Protein AF-A0ABD2XVM2-F1 (afdb_monomer)

Structure (mmCIF, N/CA/C/O backbone):
data_AF-A0ABD2XVM2-F1
#
_entry.id   AF-A0ABD2XVM2-F1
#
loop_
_atom_site.group_PDB
_atom_site.id
_atom_site.type_symbol
_atom_site.label_atom_id
_atom_site.label_alt_id
_atom_site.label_comp_id
_atom_site.label_asym_id
_atom_site.label_entity_id
_atom_site.label_seq_id
_atom_site.pdbx_PDB_ins_code
_atom_site.Cartn_x
_atom_site.Cartn_y
_atom_site.Cartn_z
_atom_site.occupancy
_atom_site.B_iso_or_equiv
_atom_site.auth_seq_id
_atom_site.auth_comp_id
_atom_site.auth_asym_id
_atom_site.auth_atom_id
_atom_site.pdbx_PDB_model_num
ATOM 1 N N . MET A 1 1 ? -98.001 -28.105 3.733 1.00 36.78 1 MET A N 1
ATOM 2 C CA . MET A 1 1 ? -97.917 -29.356 4.516 1.00 36.78 1 MET A CA 1
ATOM 3 C C . MET A 1 1 ? -96.467 -29.531 4.938 1.00 36.78 1 MET A C 1
ATOM 5 O O . MET A 1 1 ? -95.661 -29.568 4.028 1.00 36.78 1 MET A O 1
ATOM 9 N N . ALA A 1 2 ? -96.209 -29.569 6.261 1.00 34.53 2 ALA A N 1
ATOM 10 C CA . ALA A 1 2 ? -95.020 -30.066 6.993 1.00 34.53 2 ALA A CA 1
ATOM 11 C C . ALA A 1 2 ? -93.605 -29.612 6.531 1.00 34.53 2 ALA A C 1
ATOM 13 O O . ALA A 1 2 ? -93.314 -29.589 5.353 1.00 34.53 2 ALA A O 1
ATOM 14 N N . SER A 1 3 ? -92.608 -29.329 7.368 1.00 32.09 3 SER A N 1
ATOM 15 C CA . SER A 1 3 ? -92.423 -29.355 8.823 1.00 32.09 3 SER A CA 1
ATOM 16 C C . SER A 1 3 ? -90.963 -28.927 9.083 1.00 32.09 3 SER A C 1
ATOM 18 O O . SER A 1 3 ? -90.120 -29.311 8.285 1.00 32.09 3 SER A O 1
ATOM 20 N N . GLY A 1 4 ? -90.726 -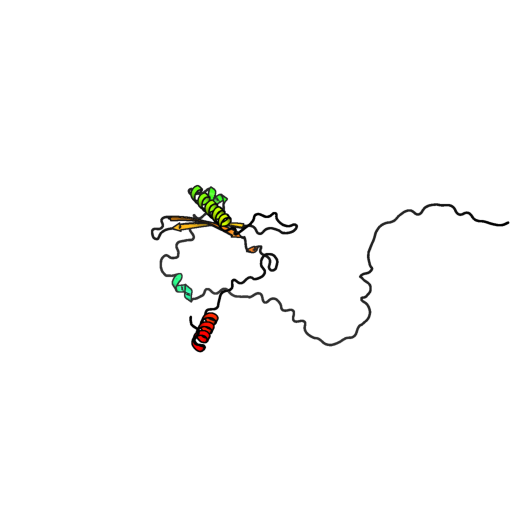28.169 10.169 1.00 29.95 4 GLY A N 1
ATOM 21 C CA . GLY A 1 4 ? -89.503 -27.985 10.996 1.00 29.95 4 GLY A CA 1
ATOM 22 C C . GLY A 1 4 ? -88.088 -28.109 10.389 1.00 29.95 4 GLY A C 1
ATOM 23 O O . GLY A 1 4 ? -87.808 -28.983 9.594 1.00 29.95 4 GLY A O 1
ATOM 24 N N . SER A 1 5 ? -87.072 -27.362 10.815 1.00 31.89 5 SER A N 1
ATOM 25 C CA . SER A 1 5 ? -86.804 -26.908 12.177 1.00 31.89 5 SER A CA 1
ATOM 26 C C . SER A 1 5 ? -85.716 -25.827 12.179 1.00 31.89 5 SER A C 1
ATOM 28 O O . SER A 1 5 ? -84.774 -25.865 11.395 1.00 31.89 5 SER A O 1
ATOM 30 N N . LYS A 1 6 ? -85.880 -24.907 13.127 1.00 35.75 6 LYS A N 1
ATOM 31 C CA . LYS A 1 6 ? -84.937 -23.935 13.695 1.00 35.75 6 LYS A CA 1
ATOM 32 C C . LYS A 1 6 ? -83.652 -24.622 14.188 1.00 35.75 6 LYS A C 1
ATOM 34 O O . LYS A 1 6 ? -83.798 -25.730 14.692 1.00 35.75 6 LYS A O 1
ATOM 39 N N . ILE A 1 7 ? -82.493 -23.953 14.141 1.00 36.53 7 ILE A N 1
ATOM 40 C CA . ILE A 1 7 ? -81.523 -23.846 15.256 1.00 36.53 7 ILE A CA 1
ATOM 41 C C . ILE A 1 7 ? -80.718 -22.544 15.069 1.00 36.53 7 ILE A C 1
ATOM 43 O O . ILE A 1 7 ? -80.306 -22.204 13.960 1.00 36.53 7 ILE A O 1
ATOM 47 N N . ASP A 1 8 ? -80.586 -21.828 16.181 1.00 30.61 8 ASP A N 1
ATOM 48 C CA . ASP A 1 8 ? -80.016 -20.501 16.382 1.00 30.61 8 ASP A CA 1
ATOM 49 C C . ASP A 1 8 ? -78.468 -20.501 16.454 1.00 30.61 8 ASP A C 1
ATOM 51 O O . ASP A 1 8 ? -77.832 -21.526 16.699 1.00 30.61 8 ASP A O 1
ATOM 55 N N . LEU A 1 9 ? -77.879 -19.322 16.231 1.00 33.19 9 LEU A N 1
ATOM 56 C CA . LEU A 1 9 ? -76.471 -18.988 16.481 1.00 33.19 9 LEU A CA 1
ATOM 57 C C . LEU A 1 9 ? -76.192 -18.964 17.995 1.00 33.19 9 LEU A C 1
ATOM 59 O O . LEU A 1 9 ? -77.006 -18.401 18.718 1.00 33.19 9 LEU A O 1
ATOM 63 N N . GLU A 1 10 ? -75.038 -19.473 18.446 1.00 28.91 10 GLU A N 1
ATOM 64 C CA . GLU A 1 10 ? -74.009 -18.679 19.152 1.00 28.91 10 GLU A CA 1
ATOM 65 C C . GLU A 1 10 ? -72.797 -19.508 19.640 1.00 28.91 10 GLU A C 1
ATOM 67 O O . GLU A 1 10 ? -72.921 -20.646 20.078 1.00 28.91 10 GLU A O 1
ATOM 72 N N . GLU A 1 11 ? -71.642 -18.837 19.545 1.00 30.86 11 GLU A N 1
ATOM 73 C CA . GLU A 1 11 ? -70.459 -18.848 20.423 1.00 30.86 11 GLU A CA 1
ATOM 74 C C . GLU A 1 11 ? -69.585 -20.113 20.590 1.00 30.86 11 GLU A C 1
ATOM 76 O O . GLU A 1 11 ? -69.951 -21.099 21.221 1.00 30.86 11 GLU A O 1
ATOM 81 N N . VAL A 1 12 ? -68.325 -19.999 20.141 1.00 33.34 12 VAL A N 1
ATOM 82 C CA . VAL A 1 12 ? -67.175 -20.703 20.734 1.00 33.34 12 VAL A CA 1
ATOM 83 C C . VAL A 1 12 ? -66.016 -19.705 20.848 1.00 33.34 12 VAL A C 1
ATOM 85 O O . VAL A 1 12 ? -65.548 -19.180 19.837 1.00 33.34 12 VAL A O 1
ATOM 88 N N . GLN A 1 13 ? -65.574 -19.432 22.079 1.00 27.03 13 GLN A N 1
ATOM 89 C CA . GLN A 1 13 ? -64.371 -18.656 22.394 1.00 27.03 13 GLN A CA 1
ATOM 90 C C . GLN A 1 13 ? -63.122 -19.551 22.537 1.00 27.03 13 GLN A C 1
ATOM 92 O O . GLN A 1 13 ? -63.207 -20.660 23.052 1.00 27.03 13 GLN A O 1
ATOM 97 N N . GLU A 1 14 ? -61.993 -18.982 22.086 1.00 29.77 14 GLU A N 1
ATOM 98 C CA . GLU A 1 14 ? -60.562 -19.163 22.428 1.00 29.77 14 GLU A CA 1
ATOM 99 C C . GLU A 1 14 ? -59.927 -20.563 22.616 1.00 29.77 14 GLU A C 1
ATOM 101 O O . GLU A 1 14 ? -60.275 -21.333 23.504 1.00 29.77 14 GLU A O 1
ATOM 106 N N . THR A 1 15 ? -58.814 -20.827 21.907 1.00 28.45 15 THR A N 1
ATOM 107 C CA . THR A 1 15 ? -57.435 -20.685 22.452 1.00 28.45 15 THR A CA 1
ATOM 108 C C . THR A 1 15 ? -56.326 -21.043 21.432 1.00 28.45 15 THR A C 1
ATOM 110 O O . THR A 1 15 ? -56.377 -22.056 20.750 1.00 28.45 15 THR A O 1
ATOM 113 N N . GLN A 1 16 ? -55.330 -20.149 21.359 1.00 28.70 16 GLN A N 1
ATOM 114 C CA . GLN A 1 16 ? -53.866 -20.323 21.266 1.00 28.70 16 GLN A CA 1
ATOM 115 C C . GLN A 1 16 ? -53.193 -21.375 20.332 1.00 28.70 16 GLN A C 1
ATOM 117 O O . GLN A 1 16 ? -53.286 -22.572 20.549 1.00 28.70 16 GLN A O 1
ATOM 122 N N . TYR A 1 17 ? -52.366 -20.852 19.406 1.00 25.08 17 TYR A N 1
ATOM 123 C CA . TYR A 1 17 ? -51.088 -21.346 18.836 1.00 25.08 17 TYR A CA 1
ATOM 124 C C . TYR A 1 17 ? -50.834 -22.860 18.685 1.00 25.08 17 TYR A C 1
ATOM 126 O O . TYR A 1 17 ? -50.676 -23.575 19.667 1.00 25.08 17 TYR A O 1
ATOM 134 N N . GLY A 1 18 ? -50.414 -23.235 17.470 1.00 26.09 18 GLY A N 1
ATOM 135 C CA . GLY A 1 18 ? -49.114 -23.889 17.337 1.00 26.09 18 GLY A CA 1
ATOM 136 C C . GLY A 1 18 ? -49.047 -25.164 16.501 1.00 26.09 18 GLY A C 1
ATOM 137 O O . GLY A 1 18 ? -49.633 -26.181 16.842 1.00 26.09 18 GLY A O 1
ATOM 138 N N . ILE A 1 19 ? -48.120 -25.087 15.545 1.00 31.14 19 ILE A N 1
ATOM 139 C CA . ILE A 1 19 ? -47.118 -26.111 15.243 1.00 31.14 19 ILE A CA 1
ATOM 140 C C . ILE A 1 19 ? -47.473 -27.050 14.086 1.00 31.14 19 ILE A C 1
ATOM 142 O O . ILE A 1 19 ? -48.061 -28.119 14.226 1.00 31.14 19 ILE A O 1
ATOM 146 N N . ASP A 1 20 ? -46.955 -26.628 12.932 1.00 37.62 20 ASP A N 1
ATOM 147 C CA . ASP A 1 20 ? -46.257 -27.460 11.958 1.00 37.62 20 ASP A CA 1
ATOM 148 C C . ASP A 1 20 ? -45.421 -28.551 12.654 1.00 37.62 20 ASP A C 1
ATOM 150 O O . ASP A 1 20 ? -44.296 -28.328 13.101 1.00 37.62 20 ASP A O 1
ATOM 154 N N . GLN A 1 21 ? -46.004 -29.743 12.758 1.00 32.88 21 GLN A N 1
ATOM 155 C CA . GLN A 1 21 ? -45.384 -30.967 13.283 1.00 32.88 21 GLN A CA 1
ATOM 156 C C . GLN A 1 21 ? -45.511 -32.126 12.276 1.00 32.88 21 GLN A C 1
ATOM 158 O O . GLN A 1 21 ? -45.535 -33.296 12.637 1.00 32.88 21 GLN A O 1
ATOM 163 N N . GLN A 1 22 ? -45.577 -31.807 10.978 1.00 30.33 22 GLN A N 1
ATOM 164 C CA . GLN A 1 22 ? -45.607 -32.791 9.885 1.00 30.33 22 GLN A CA 1
ATOM 165 C C . GLN A 1 22 ? -44.216 -33.269 9.431 1.00 30.33 22 GLN A C 1
ATOM 167 O O . GLN A 1 22 ? -44.108 -33.941 8.412 1.00 30.33 22 GLN A O 1
ATOM 172 N N . MET A 1 23 ? -43.147 -32.971 10.178 1.00 29.64 23 MET A N 1
ATOM 173 C CA . MET A 1 23 ? -41.783 -33.360 9.791 1.00 29.64 23 MET A CA 1
ATOM 174 C C . MET A 1 23 ? -41.109 -34.362 10.743 1.00 29.64 23 MET A C 1
ATOM 176 O O . MET A 1 23 ? -39.939 -34.673 10.551 1.00 29.64 23 MET A O 1
ATOM 180 N N . GLU A 1 24 ? -41.827 -34.898 11.739 1.00 34.12 24 GLU A N 1
ATOM 181 C CA . GLU A 1 24 ? -41.217 -35.698 12.819 1.00 34.12 24 GLU A CA 1
ATOM 182 C C . GLU A 1 24 ? -41.703 -37.158 12.951 1.00 34.12 24 GLU A C 1
ATOM 184 O O . GLU A 1 24 ? -41.365 -37.808 13.934 1.00 34.12 24 GLU A O 1
ATOM 189 N N . GLN A 1 25 ? -42.443 -37.729 11.986 1.00 29.91 25 GLN A N 1
ATOM 190 C CA . GLN A 1 25 ? -43.035 -39.074 12.165 1.00 29.91 25 GLN A CA 1
ATOM 191 C C . GLN A 1 25 ? -42.714 -40.170 11.139 1.00 29.91 25 GLN A C 1
ATOM 193 O O . GLN A 1 25 ? -43.213 -41.279 11.296 1.00 29.91 25 GLN A O 1
ATOM 198 N N . GLU A 1 26 ? -41.810 -39.965 10.180 1.00 31.09 26 GLU A N 1
ATOM 199 C CA . GLU A 1 26 ? -41.339 -41.067 9.313 1.00 31.09 26 GLU A CA 1
ATOM 200 C C . GLU A 1 26 ? -39.907 -41.518 9.636 1.00 31.09 26 GLU A C 1
ATOM 202 O O . GLU A 1 26 ? -39.083 -41.755 8.758 1.00 31.09 26 GLU A O 1
ATOM 207 N N . LEU A 1 27 ? -39.615 -41.683 10.930 1.00 27.95 27 LEU A N 1
ATOM 208 C CA . LEU A 1 27 ? -38.431 -42.401 11.403 1.00 27.95 27 LEU A CA 1
ATOM 209 C C . LEU A 1 27 ? -38.837 -43.517 12.375 1.00 27.95 27 LEU A C 1
ATOM 211 O O . LEU A 1 27 ? -38.585 -43.421 13.570 1.00 27.95 27 LEU A O 1
ATOM 215 N N . GLN A 1 28 ? -39.500 -44.568 11.876 1.00 30.09 28 GLN A N 1
ATOM 216 C CA . GLN A 1 28 ? -39.676 -45.835 12.607 1.00 30.09 28 GLN A CA 1
ATOM 217 C C . GLN A 1 28 ? -40.175 -46.963 11.681 1.00 30.09 28 GLN A C 1
ATOM 219 O O . GLN A 1 28 ? -41.369 -47.232 11.604 1.00 30.09 28 GLN A O 1
ATOM 224 N N . SER A 1 29 ? -39.265 -47.612 10.940 1.00 26.28 29 SER A N 1
ATOM 225 C CA . SER A 1 29 ? -39.295 -49.065 10.642 1.00 26.28 29 SER A CA 1
ATOM 226 C C . SER A 1 29 ? -38.279 -49.461 9.559 1.00 26.28 29 SER A C 1
ATOM 228 O O . SER A 1 29 ? -38.618 -49.546 8.385 1.00 26.28 29 SER A O 1
ATOM 230 N N . HIS A 1 30 ? -37.039 -49.750 9.955 1.00 30.62 30 HIS A N 1
ATOM 231 C CA . HIS A 1 30 ? -36.275 -50.905 9.454 1.00 30.62 30 HIS A CA 1
ATOM 232 C C . HIS A 1 30 ? -34.973 -51.006 10.254 1.00 30.62 30 HIS A C 1
ATOM 234 O O . HIS A 1 30 ? -33.988 -50.335 9.959 1.00 30.62 30 HIS A O 1
ATOM 240 N N . ASP A 1 31 ? -35.018 -51.825 11.303 1.00 28.03 31 ASP A N 1
ATOM 241 C CA . ASP A 1 31 ? -33.834 -52.427 11.900 1.00 28.03 31 ASP A CA 1
ATOM 242 C C . ASP A 1 31 ? -33.422 -53.610 11.015 1.00 28.03 31 ASP A C 1
ATOM 244 O O . ASP A 1 31 ? -34.214 -54.531 10.844 1.00 28.03 31 ASP A O 1
ATOM 248 N N . ASP A 1 32 ? -32.199 -53.593 10.488 1.00 28.23 32 ASP A N 1
ATOM 249 C CA . ASP A 1 32 ? -31.403 -54.802 10.269 1.00 28.23 32 ASP A CA 1
ATOM 250 C C . ASP A 1 32 ? -29.907 -54.439 10.370 1.00 28.23 32 ASP A C 1
ATOM 252 O O . ASP A 1 32 ? -29.404 -53.514 9.733 1.00 28.23 32 ASP A O 1
ATOM 256 N N . VAL A 1 33 ? -29.227 -55.162 11.257 1.00 30.91 33 VAL A N 1
ATOM 257 C CA . VAL A 1 33 ? -27.801 -55.104 11.639 1.00 30.91 33 VAL A CA 1
ATOM 258 C C . VAL A 1 33 ? -27.031 -55.995 10.623 1.00 30.91 33 VAL A C 1
ATOM 260 O O . VAL A 1 33 ? -27.599 -56.995 10.200 1.00 30.91 33 VAL A O 1
ATOM 263 N N . ILE A 1 34 ? -25.802 -55.791 10.113 1.00 30.27 34 ILE A N 1
ATOM 264 C CA . ILE A 1 34 ? -24.439 -55.670 10.687 1.00 30.27 34 ILE A CA 1
ATOM 265 C C . ILE A 1 34 ? -23.477 -55.406 9.490 1.00 30.27 34 ILE A C 1
ATOM 267 O O . ILE A 1 34 ? -23.636 -56.054 8.461 1.00 30.27 34 ILE A O 1
ATOM 271 N N . GLU A 1 35 ? -22.481 -54.516 9.628 1.00 29.52 35 GLU A N 1
ATOM 272 C CA . GLU A 1 35 ? -21.022 -54.736 9.411 1.00 29.52 35 GLU A CA 1
ATOM 273 C C . GLU A 1 35 ? -20.272 -53.389 9.325 1.00 29.52 35 GLU A C 1
ATOM 275 O O . GLU A 1 35 ? -20.611 -52.499 8.550 1.00 29.52 35 GLU A O 1
ATOM 280 N N . ASP A 1 36 ? -19.276 -53.235 10.203 1.00 38.50 36 ASP A N 1
ATOM 281 C CA . ASP A 1 36 ? -18.485 -52.025 10.434 1.00 38.50 36 ASP A CA 1
ATOM 282 C C . ASP A 1 36 ? -17.628 -51.631 9.215 1.00 38.50 36 ASP A C 1
ATOM 284 O O . ASP A 1 36 ? -16.585 -52.236 8.964 1.00 38.50 36 ASP A O 1
ATOM 288 N N . GLU A 1 37 ? -17.973 -50.533 8.536 1.00 33.69 37 GLU A N 1
ATOM 289 C CA . GLU A 1 37 ? -16.998 -49.754 7.763 1.00 33.69 37 GLU A CA 1
ATOM 290 C C . GLU A 1 37 ? -16.730 -48.410 8.447 1.00 33.69 37 GLU A C 1
ATOM 292 O O . GLU A 1 37 ? -17.595 -47.547 8.608 1.00 33.69 37 GLU A O 1
ATOM 297 N N . ALA A 1 38 ? -15.483 -48.258 8.892 1.00 37.22 38 ALA A N 1
ATOM 298 C CA . ALA A 1 38 ? -14.975 -47.090 9.581 1.00 37.22 38 ALA A CA 1
ATOM 299 C C . ALA A 1 38 ? -15.150 -45.819 8.736 1.00 37.22 38 ALA A C 1
ATOM 301 O O . ALA A 1 38 ? -14.511 -45.641 7.699 1.00 37.22 38 ALA A O 1
ATOM 302 N N . ILE A 1 39 ? -15.966 -44.890 9.232 1.00 37.41 39 ILE A N 1
ATOM 303 C CA . ILE A 1 39 ? -16.041 -43.523 8.721 1.00 37.41 39 ILE A CA 1
ATOM 304 C C . ILE A 1 39 ? -14.684 -42.858 8.995 1.00 37.41 39 ILE A C 1
ATOM 306 O O . ILE A 1 39 ? -14.376 -42.506 10.139 1.00 37.41 39 ILE A O 1
ATOM 310 N N . ASP A 1 40 ? -13.869 -42.690 7.946 1.00 36.38 40 ASP A N 1
ATOM 311 C CA . ASP A 1 40 ? -12.643 -41.881 7.953 1.00 36.38 40 ASP A CA 1
ATOM 312 C C . ASP A 1 40 ? -13.022 -40.416 8.195 1.00 36.38 40 ASP A C 1
ATOM 314 O O . ASP A 1 40 ? -13.130 -39.588 7.289 1.00 36.38 40 ASP A O 1
ATOM 318 N N . THR A 1 41 ? -13.266 -40.087 9.462 1.00 40.91 41 THR A N 1
ATOM 319 C CA . THR A 1 41 ? -13.261 -38.707 9.920 1.00 40.91 41 THR A CA 1
ATOM 320 C C . THR A 1 41 ? -11.811 -38.258 9.842 1.00 40.91 41 THR A C 1
ATOM 322 O O . THR A 1 41 ? -11.064 -38.361 10.821 1.00 40.91 41 THR A O 1
ATOM 325 N N . GLN A 1 42 ? -11.391 -37.777 8.668 1.00 48.44 42 GLN A N 1
ATOM 326 C CA . GLN A 1 42 ? -10.127 -37.073 8.524 1.00 48.44 42 GLN A CA 1
ATOM 327 C C . GLN A 1 42 ? -10.165 -35.872 9.457 1.00 48.44 42 GLN A C 1
ATOM 329 O O . GLN A 1 42 ? -10.643 -34.787 9.131 1.00 48.44 42 GLN A O 1
ATOM 334 N N . THR A 1 43 ? -9.634 -36.066 10.660 1.00 43.97 43 THR A N 1
ATOM 335 C CA . THR A 1 43 ? -9.163 -34.970 11.484 1.00 43.97 43 THR A CA 1
ATOM 336 C C . THR A 1 43 ? -8.259 -34.142 10.582 1.00 43.97 43 THR A C 1
ATOM 338 O O . THR A 1 43 ? -7.241 -34.635 10.090 1.00 43.97 43 THR A O 1
ATOM 341 N N . PHE A 1 44 ? -8.651 -32.897 10.295 1.00 42.91 44 PHE A N 1
ATOM 342 C CA . PHE A 1 44 ? -7.762 -31.953 9.635 1.00 42.91 44 PHE A CA 1
ATOM 343 C C . PHE A 1 44 ? -6.452 -31.988 10.413 1.00 42.91 44 PHE A C 1
ATOM 345 O O . PHE A 1 44 ? -6.401 -31.540 11.563 1.00 42.91 44 PHE A O 1
ATOM 352 N N . ARG A 1 45 ? -5.405 -32.578 9.823 1.00 48.75 45 ARG A N 1
ATOM 353 C CA . ARG A 1 45 ? -4.074 -32.613 10.421 1.00 48.75 45 ARG A CA 1
ATOM 354 C C . ARG A 1 45 ? -3.629 -31.166 10.580 1.00 48.75 45 ARG A C 1
ATOM 356 O O . ARG A 1 45 ? -3.034 -30.582 9.676 1.00 48.75 45 ARG A O 1
ATOM 363 N N . ARG A 1 46 ? -3.890 -30.572 11.747 1.00 49.06 46 ARG A N 1
ATOM 364 C CA . ARG A 1 46 ? -3.186 -29.372 12.186 1.00 49.06 46 ARG A CA 1
ATOM 365 C C . ARG A 1 46 ? -1.715 -29.739 12.165 1.00 49.06 46 ARG A C 1
ATOM 367 O O . ARG A 1 46 ? -1.274 -30.615 12.904 1.00 49.06 46 ARG A O 1
ATOM 374 N N . THR A 1 47 ? -0.951 -29.097 11.291 1.00 60.62 47 TH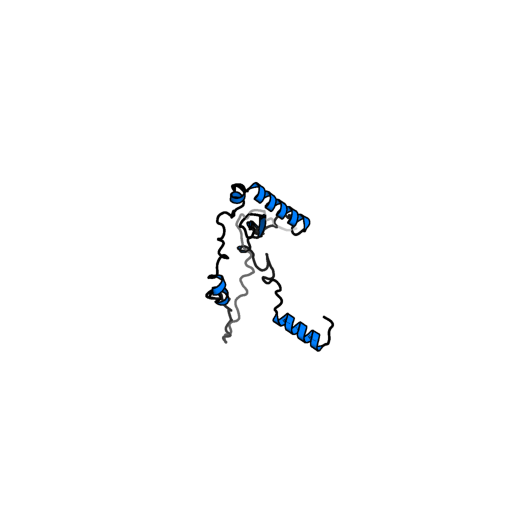R A N 1
ATOM 375 C CA . THR A 1 47 ? 0.489 -29.307 11.248 1.00 60.62 47 THR A CA 1
ATOM 376 C C . THR A 1 47 ? 1.068 -28.916 12.607 1.00 60.62 47 THR A C 1
ATOM 378 O O . THR A 1 47 ? 1.121 -27.730 12.930 1.00 60.62 47 THR A O 1
ATOM 381 N N . THR A 1 48 ? 1.560 -29.875 13.388 1.00 59.53 48 THR A N 1
ATOM 382 C CA . THR A 1 48 ? 2.394 -29.640 14.583 1.00 59.53 48 THR A CA 1
ATOM 383 C C . THR A 1 48 ? 3.815 -29.251 14.171 1.00 59.53 48 THR A C 1
ATOM 385 O O . THR A 1 48 ? 4.815 -29.735 14.699 1.00 59.53 48 THR A O 1
ATOM 388 N N . ARG A 1 49 ? 3.928 -28.389 13.154 1.00 57.12 49 ARG A N 1
ATOM 389 C CA . ARG A 1 49 ? 5.207 -28.015 12.564 1.00 57.12 49 ARG A CA 1
ATOM 390 C C . ARG A 1 49 ? 5.969 -27.181 13.585 1.00 57.12 49 ARG A C 1
ATOM 392 O O . ARG A 1 49 ? 5.703 -25.992 13.745 1.00 57.12 49 ARG A O 1
ATOM 399 N N . ILE A 1 50 ? 6.939 -27.799 14.253 1.00 65.44 50 ILE A N 1
ATOM 400 C CA . ILE A 1 50 ? 7.952 -27.075 15.018 1.00 65.44 50 ILE A CA 1
ATOM 401 C C . ILE A 1 50 ? 8.678 -26.182 14.012 1.00 65.44 50 ILE A C 1
ATOM 403 O O . ILE A 1 50 ? 9.365 -26.672 13.111 1.00 65.44 50 ILE A O 1
ATOM 407 N N . ARG A 1 51 ? 8.480 -24.865 14.123 1.00 57.47 51 ARG A N 1
ATOM 408 C CA . ARG A 1 51 ? 9.183 -23.892 13.287 1.00 57.47 51 ARG A CA 1
ATOM 409 C C . ARG A 1 51 ? 10.662 -23.946 13.659 1.00 57.47 51 ARG A C 1
ATOM 411 O O . ARG A 1 51 ? 11.057 -23.455 14.708 1.00 57.47 51 ARG A O 1
ATOM 418 N N . ARG A 1 52 ? 11.474 -24.575 12.812 1.00 65.62 52 ARG A N 1
ATOM 419 C CA . ARG A 1 52 ? 12.935 -24.508 12.900 1.00 65.62 52 ARG A CA 1
ATOM 420 C C . ARG A 1 52 ? 13.420 -23.474 11.899 1.00 65.62 52 ARG A C 1
ATOM 422 O O . ARG A 1 52 ? 13.050 -23.540 10.727 1.00 65.62 52 ARG A O 1
ATOM 429 N N . ALA A 1 53 ? 14.225 -22.526 12.364 1.00 73.62 53 ALA A N 1
ATOM 430 C CA . ALA A 1 53 ? 14.860 -21.564 11.480 1.00 73.62 53 ALA A CA 1
ATOM 431 C C . ALA A 1 53 ? 15.797 -22.308 10.502 1.00 73.62 53 ALA A C 1
ATOM 433 O O . ALA A 1 53 ? 16.536 -23.205 10.920 1.00 73.62 53 ALA A O 1
ATOM 434 N N . PRO A 1 54 ? 15.757 -21.998 9.196 1.00 65.81 54 PRO A N 1
ATOM 435 C CA . PRO A 1 54 ? 16.657 -22.605 8.224 1.00 65.81 54 PRO A CA 1
ATOM 436 C C . PRO A 1 54 ? 18.110 -22.184 8.496 1.00 65.81 54 PRO A C 1
ATOM 438 O O . PRO A 1 54 ? 18.442 -21.008 8.389 1.00 65.81 54 PRO A O 1
ATOM 441 N N . LYS A 1 55 ? 19.001 -23.155 8.757 1.00 64.94 55 LYS A N 1
ATOM 442 C CA . LYS A 1 55 ? 20.449 -22.926 8.983 1.00 64.94 55 LYS A CA 1
ATOM 443 C C . LYS A 1 55 ? 21.141 -22.147 7.860 1.00 64.94 55 LYS A C 1
ATOM 445 O O . LYS A 1 55 ? 22.126 -21.464 8.087 1.00 64.94 55 LYS A O 1
ATOM 450 N N . LYS A 1 56 ? 20.602 -22.199 6.638 1.00 56.97 56 LYS A N 1
ATOM 451 C CA . LYS A 1 56 ? 21.130 -21.459 5.480 1.00 56.97 56 LYS A CA 1
ATOM 452 C C . LYS A 1 56 ? 21.163 -19.935 5.699 1.00 56.97 56 LYS A C 1
ATOM 454 O O . LYS A 1 56 ? 21.926 -19.254 5.028 1.00 56.97 56 LYS A O 1
ATOM 459 N N . PHE A 1 57 ? 20.365 -19.417 6.633 1.00 51.47 57 PHE A N 1
ATOM 460 C CA . PHE A 1 57 ? 20.313 -17.995 6.978 1.00 51.47 57 PHE A CA 1
ATOM 461 C C . PHE A 1 57 ? 21.119 -17.650 8.243 1.00 51.47 57 PHE A C 1
ATOM 463 O O . PHE A 1 57 ? 21.165 -16.486 8.612 1.00 51.47 57 PHE A O 1
ATOM 470 N N . GLU A 1 58 ? 21.790 -18.611 8.888 1.00 50.44 58 GLU A N 1
ATOM 471 C CA . GLU A 1 58 ? 22.609 -18.376 10.093 1.00 50.44 58 GLU A CA 1
ATOM 472 C C . GLU A 1 58 ? 23.767 -17.398 9.817 1.00 50.44 58 GLU A C 1
ATOM 474 O O . GLU A 1 58 ? 24.095 -16.558 10.648 1.00 50.44 58 GLU A O 1
ATOM 479 N N . PHE A 1 59 ? 24.305 -17.413 8.593 1.00 48.03 59 PHE A N 1
ATOM 480 C CA . PHE A 1 59 ? 25.332 -16.469 8.145 1.00 48.03 59 PHE A CA 1
ATOM 481 C C . PHE A 1 59 ? 24.819 -15.025 7.982 1.00 48.03 59 PHE A C 1
ATOM 483 O O . PHE A 1 59 ? 25.584 -14.083 8.162 1.00 48.03 59 PHE A O 1
ATOM 490 N N . LEU A 1 60 ? 23.524 -14.831 7.702 1.00 47.50 60 LEU A N 1
ATOM 491 C CA . LEU A 1 60 ? 22.918 -13.495 7.592 1.00 47.50 60 LEU A CA 1
ATOM 492 C C . LEU A 1 60 ? 22.660 -12.854 8.961 1.00 47.50 60 LEU A C 1
ATOM 494 O O . LEU A 1 60 ? 22.419 -11.656 9.041 1.00 47.50 60 LEU A O 1
ATOM 498 N N . VAL A 1 61 ? 22.721 -13.639 10.040 1.00 49.81 61 VAL A N 1
ATOM 499 C CA . VAL A 1 61 ? 22.519 -13.144 11.408 1.00 49.81 61 VAL A CA 1
ATOM 500 C C . VAL A 1 61 ? 23.826 -12.607 12.011 1.00 49.81 61 VAL A C 1
ATOM 502 O O . VAL A 1 61 ? 23.780 -11.729 12.867 1.00 49.81 61 VAL A O 1
ATOM 505 N N . ASN A 1 62 ? 24.991 -13.064 11.531 1.00 47.50 62 ASN A N 1
ATOM 506 C CA . ASN A 1 62 ? 26.289 -12.789 12.165 1.00 47.50 62 ASN A CA 1
ATOM 507 C C . ASN A 1 62 ? 27.281 -11.977 11.304 1.00 47.50 62 ASN A C 1
ATOM 509 O O . ASN A 1 62 ? 28.452 -11.863 11.666 1.00 47.50 62 ASN A O 1
ATOM 513 N N . GLY A 1 63 ? 26.840 -11.390 10.190 1.00 42.84 63 GLY A N 1
ATOM 514 C CA . GLY A 1 63 ? 27.667 -10.541 9.328 1.00 42.84 63 GLY A CA 1
ATOM 515 C C . GLY A 1 63 ? 27.117 -9.121 9.249 1.00 42.84 63 GLY A C 1
ATOM 516 O O . GLY A 1 63 ? 26.212 -8.875 8.469 1.00 42.84 63 GLY A O 1
ATOM 517 N N . TYR A 1 64 ? 27.651 -8.229 10.086 1.00 46.56 64 TYR A N 1
ATOM 518 C CA . TYR A 1 64 ? 27.641 -6.762 9.992 1.00 46.56 64 TYR A CA 1
ATOM 519 C C . TYR A 1 64 ? 26.518 -6.086 9.161 1.00 46.56 64 TYR A C 1
ATOM 521 O O . TYR A 1 64 ? 26.532 -6.080 7.935 1.00 46.56 64 TYR A O 1
ATOM 529 N N . ASN A 1 65 ? 25.654 -5.361 9.885 1.00 44.72 65 ASN A N 1
ATOM 530 C CA . ASN A 1 65 ? 24.859 -4.197 9.450 1.00 44.72 65 ASN A CA 1
ATOM 531 C C . ASN A 1 65 ? 23.508 -4.387 8.737 1.00 44.72 65 ASN A C 1
ATOM 533 O O . ASN A 1 65 ? 22.862 -3.378 8.478 1.00 44.72 65 ASN A O 1
ATOM 537 N N . ASP A 1 66 ? 22.993 -5.603 8.535 1.00 44.34 66 ASP A N 1
ATOM 538 C CA . ASP A 1 66 ? 21.580 -5.770 8.109 1.00 44.34 66 ASP A CA 1
ATOM 539 C C . ASP A 1 66 ? 20.591 -5.798 9.296 1.00 44.34 66 ASP A C 1
ATOM 541 O O . ASP A 1 66 ? 19.371 -5.794 9.137 1.00 44.34 66 ASP A O 1
ATOM 545 N N . VAL A 1 67 ? 21.130 -5.728 10.520 1.00 42.66 67 VAL A N 1
ATOM 546 C CA . VAL A 1 67 ? 20.420 -5.370 11.758 1.00 42.66 67 VAL A CA 1
ATOM 547 C C . VAL A 1 67 ? 20.385 -3.844 11.900 1.00 42.66 67 VAL A C 1
ATOM 549 O O . VAL A 1 67 ? 20.589 -3.305 12.987 1.00 42.66 67 VAL A O 1
ATOM 552 N N . LEU A 1 68 ? 20.093 -3.108 10.820 1.00 45.69 68 LEU A N 1
ATOM 553 C CA . LEU A 1 68 ? 19.458 -1.807 10.997 1.00 45.69 68 LEU A CA 1
ATOM 554 C C . LEU A 1 68 ? 18.030 -2.107 11.458 1.00 45.69 68 LEU A C 1
ATOM 556 O O . LEU A 1 68 ? 17.102 -2.243 10.665 1.00 45.69 68 LEU A O 1
ATOM 560 N N . ILE A 1 69 ? 17.944 -2.374 12.761 1.00 48.25 69 ILE A N 1
ATOM 561 C CA . ILE A 1 69 ? 16.884 -2.001 13.682 1.00 48.25 69 ILE A CA 1
ATOM 562 C C . ILE A 1 69 ? 15.638 -1.574 12.914 1.00 48.25 69 ILE A C 1
ATOM 564 O O . ILE A 1 69 ? 15.628 -0.530 12.267 1.00 48.25 69 ILE A O 1
ATOM 568 N N . ILE A 1 70 ? 14.583 -2.383 13.025 1.00 46.88 70 ILE A N 1
ATOM 569 C CA . ILE A 1 70 ? 13.198 -1.911 13.027 1.00 46.88 70 ILE A CA 1
ATOM 570 C C . ILE A 1 70 ? 13.216 -0.557 13.739 1.00 46.88 70 ILE A C 1
ATOM 572 O O . ILE A 1 70 ? 13.295 -0.520 14.964 1.00 46.88 70 ILE A O 1
ATOM 576 N N . THR A 1 71 ? 13.308 0.547 12.996 1.00 50.69 71 THR A N 1
ATOM 577 C CA . THR A 1 71 ? 13.418 1.867 13.602 1.00 50.69 71 THR A CA 1
ATOM 578 C C . THR A 1 71 ? 12.108 2.039 14.340 1.00 50.69 71 THR A C 1
ATOM 580 O O . THR A 1 71 ? 11.070 2.158 13.694 1.00 50.69 71 THR A O 1
ATOM 583 N N . ASN A 1 72 ? 12.155 2.014 15.673 1.00 56.66 72 ASN A N 1
ATOM 584 C CA . ASN A 1 72 ? 11.005 2.257 16.551 1.00 56.66 72 ASN A CA 1
ATOM 585 C C . ASN A 1 72 ? 10.378 3.648 16.329 1.00 56.66 72 ASN A C 1
ATOM 587 O O . ASN A 1 72 ? 9.402 3.993 16.974 1.00 56.66 72 ASN A O 1
ATOM 591 N N . ASP A 1 73 ? 10.948 4.432 15.418 1.00 72.19 73 ASP A N 1
ATOM 592 C CA . ASP A 1 73 ? 10.522 5.759 15.007 1.00 72.19 73 ASP A CA 1
ATOM 593 C C . ASP A 1 73 ? 9.550 5.751 13.813 1.00 72.19 73 ASP A C 1
ATOM 595 O O . ASP A 1 73 ? 9.128 6.815 13.368 1.00 72.19 73 ASP A O 1
ATOM 599 N N . GLU A 1 74 ? 9.271 4.600 13.191 1.00 87.44 74 GLU A N 1
ATOM 600 C CA . GLU A 1 74 ? 8.251 4.547 12.139 1.00 87.44 74 GLU A CA 1
ATOM 601 C C . GLU A 1 74 ? 6.865 4.411 12.769 1.00 87.44 74 GLU A C 1
ATOM 603 O O . GLU A 1 74 ? 6.646 3.479 13.547 1.00 87.44 74 GLU A O 1
ATOM 608 N N . PRO A 1 75 ? 5.906 5.278 12.401 1.00 90.62 75 PRO A N 1
ATOM 609 C CA . PRO A 1 75 ? 4.589 5.238 13.002 1.00 90.62 75 PRO A CA 1
ATOM 610 C C . PRO A 1 75 ? 3.882 3.930 12.651 1.00 90.62 75 PRO A C 1
ATOM 612 O O . PRO A 1 75 ? 3.864 3.474 11.502 1.00 90.62 75 PRO A O 1
ATOM 615 N N . ILE A 1 76 ? 3.262 3.321 13.651 1.00 89.19 76 ILE A N 1
ATOM 616 C CA . ILE A 1 76 ? 2.542 2.053 13.524 1.00 89.19 76 ILE A CA 1
ATOM 617 C C . ILE A 1 76 ? 1.064 2.315 13.220 1.00 89.19 76 ILE A C 1
ATOM 619 O O . ILE A 1 76 ? 0.379 1.440 12.672 1.00 89.19 76 ILE A O 1
ATOM 623 N N . SER A 1 77 ? 0.566 3.501 13.577 1.00 90.88 77 SER A N 1
ATOM 624 C CA . SER A 1 77 ? -0.814 3.944 13.380 1.00 90.88 77 SER A CA 1
ATOM 625 C C . SER A 1 77 ? -0.889 5.259 12.604 1.00 90.88 77 SER A C 1
ATOM 627 O O . SER A 1 77 ? 0.071 6.018 12.532 1.00 90.88 77 SER A O 1
ATOM 629 N N . TYR A 1 78 ? -2.063 5.542 12.039 1.00 92.25 78 TYR A N 1
ATOM 630 C CA . TYR A 1 78 ? -2.354 6.821 11.388 1.00 92.25 78 TYR A CA 1
ATOM 631 C C . TYR A 1 78 ? -2.216 7.999 12.360 1.00 92.25 78 TYR A C 1
ATOM 633 O O . TYR A 1 78 ? -1.596 9.002 12.028 1.00 92.25 78 TYR A O 1
ATOM 641 N N . GLU A 1 79 ? -2.751 7.855 13.573 1.00 92.81 79 GLU A N 1
ATOM 642 C CA . GLU A 1 79 ? -2.693 8.898 14.606 1.00 92.81 79 GLU A CA 1
ATOM 643 C C . GLU A 1 79 ? -1.247 9.217 15.006 1.00 92.81 79 GLU A C 1
ATOM 645 O O . GLU A 1 79 ? -0.872 10.378 15.156 1.00 92.81 79 GLU A O 1
ATOM 650 N N . GLU A 1 80 ? -0.414 8.182 15.108 1.00 92.19 80 GLU A N 1
ATOM 651 C CA . GLU A 1 80 ? 1.013 8.314 15.393 1.00 92.19 80 GLU A CA 1
ATOM 652 C C . GLU A 1 80 ? 1.746 9.002 14.236 1.00 92.19 80 GLU A C 1
ATOM 654 O O . GLU A 1 80 ? 2.532 9.914 14.468 1.00 92.19 80 GLU A O 1
ATOM 659 N N . ALA A 1 81 ? 1.418 8.650 12.987 1.00 92.00 81 ALA A N 1
ATOM 660 C CA . ALA A 1 81 ? 1.984 9.297 11.805 1.00 92.00 81 ALA A CA 1
ATOM 661 C C . ALA A 1 81 ? 1.623 10.786 11.722 1.00 92.00 81 ALA A C 1
ATOM 663 O O . ALA A 1 81 ? 2.439 11.588 11.280 1.00 92.00 81 ALA A O 1
ATOM 664 N N . LEU A 1 82 ? 0.419 11.170 12.157 1.00 93.06 82 LEU A N 1
ATOM 665 C CA . LEU A 1 82 ? 0.013 12.575 12.229 1.00 93.06 82 LEU A CA 1
ATOM 666 C C . LEU A 1 82 ? 0.632 13.338 13.405 1.00 93.06 82 LEU A C 1
ATOM 668 O O . LEU A 1 82 ? 0.802 14.551 13.312 1.00 93.06 82 LEU A O 1
ATOM 672 N N . SER A 1 83 ? 0.951 12.646 14.497 1.00 92.25 83 SER A N 1
ATOM 673 C CA . SER A 1 83 ? 1.595 13.245 15.674 1.00 92.25 83 SER A CA 1
ATOM 674 C C . SER A 1 83 ? 3.113 13.385 15.505 1.00 92.25 83 SER A C 1
ATOM 676 O O . SER A 1 83 ? 3.762 14.090 16.278 1.00 92.25 83 SER A O 1
ATOM 678 N N . ASP A 1 84 ? 3.681 12.708 14.507 1.00 89.31 84 ASP A N 1
ATOM 679 C CA . ASP A 1 84 ? 5.099 12.753 14.174 1.00 89.31 84 ASP A CA 1
ATOM 680 C C . ASP A 1 84 ? 5.520 14.133 13.632 1.00 89.31 84 ASP A C 1
ATOM 682 O O . ASP A 1 84 ? 4.737 14.888 13.045 1.00 89.31 84 ASP A O 1
ATOM 686 N N . LYS A 1 85 ? 6.803 14.458 13.788 1.00 91.00 85 LYS A N 1
ATOM 687 C CA . LYS A 1 85 ? 7.420 15.694 13.281 1.00 91.00 85 LYS A CA 1
ATOM 688 C C . LYS A 1 85 ? 7.331 15.783 11.759 1.00 91.00 85 LYS A C 1
ATOM 690 O O . LYS A 1 85 ? 7.193 16.870 11.207 1.00 91.00 85 LYS A O 1
ATOM 695 N N . ASP A 1 86 ? 7.398 14.633 11.094 1.00 92.00 86 ASP A N 1
ATOM 696 C CA . ASP A 1 86 ? 7.306 14.496 9.642 1.00 92.00 86 ASP A CA 1
ATOM 697 C C . ASP A 1 86 ? 5.869 14.191 9.159 1.00 92.00 86 ASP A C 1
ATOM 699 O O . ASP A 1 86 ? 5.677 13.681 8.052 1.00 92.00 86 ASP A O 1
ATOM 703 N N . SER A 1 87 ? 4.842 14.525 9.951 1.00 93.31 87 SER A N 1
ATOM 704 C CA . SER A 1 87 ? 3.424 14.252 9.653 1.00 93.31 87 SER A CA 1
ATOM 705 C C . SER A 1 87 ? 2.967 14.704 8.268 1.00 93.31 87 SER A C 1
ATOM 707 O O . SER A 1 87 ? 2.265 13.966 7.573 1.00 93.31 87 SER A O 1
ATOM 709 N N . GLN A 1 88 ? 3.424 15.871 7.814 1.00 95.38 88 GLN A N 1
ATOM 710 C CA . GLN A 1 88 ? 3.102 16.377 6.482 1.00 95.38 88 GLN A CA 1
ATOM 711 C C . GLN A 1 88 ? 3.620 15.447 5.371 1.00 95.38 88 GLN A C 1
ATOM 713 O O . GLN A 1 88 ? 2.895 15.155 4.419 1.00 95.38 88 GLN A O 1
ATOM 718 N N . LYS A 1 89 ? 4.836 14.906 5.519 1.00 95.00 89 LYS A N 1
ATOM 719 C CA . LYS A 1 89 ? 5.431 13.970 4.548 1.00 95.00 89 LYS A CA 1
ATOM 720 C C . LYS A 1 89 ? 4.702 12.627 4.558 1.00 95.00 89 LYS A C 1
ATOM 722 O O . LYS A 1 89 ? 4.519 12.008 3.508 1.00 95.00 89 LYS A O 1
ATOM 727 N N . TRP A 1 90 ? 4.244 12.182 5.730 1.00 95.75 90 TRP A N 1
ATOM 728 C CA . TRP A 1 90 ? 3.392 10.998 5.839 1.00 95.75 90 TRP A CA 1
ATOM 729 C C . TRP A 1 90 ? 2.044 11.193 5.143 1.00 95.75 90 TRP A C 1
ATOM 731 O O . TRP A 1 90 ? 1.590 10.293 4.432 1.00 95.75 90 TRP A O 1
ATOM 741 N N . LEU A 1 91 ? 1.430 12.368 5.289 1.00 95.75 91 LEU A N 1
ATOM 742 C CA . LEU A 1 91 ? 0.165 12.710 4.641 1.00 95.75 91 LEU A CA 1
ATOM 743 C C . LEU A 1 91 ? 0.299 12.762 3.118 1.00 95.75 91 LEU A C 1
ATOM 745 O O . LEU A 1 91 ? -0.524 12.175 2.413 1.00 95.75 91 LEU A O 1
ATOM 749 N N . GLU A 1 92 ? 1.365 13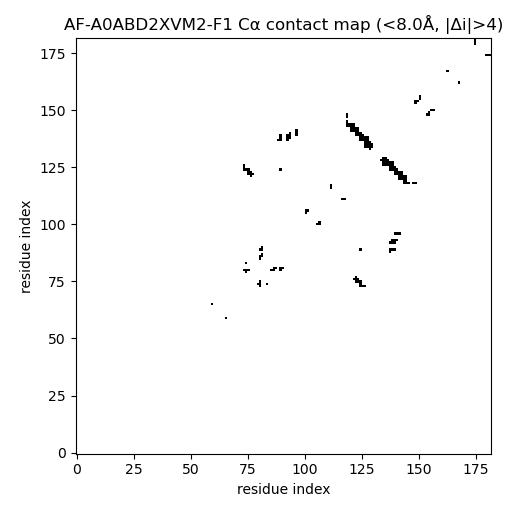.373 2.609 1.00 96.38 92 GLU A N 1
ATOM 750 C CA . GLU A 1 92 ? 1.682 13.372 1.178 1.00 96.38 92 GLU A CA 1
ATOM 751 C C . GLU A 1 92 ? 1.855 11.950 0.632 1.00 96.38 92 GLU A C 1
ATOM 753 O O . GLU A 1 92 ? 1.288 11.611 -0.410 1.00 96.38 92 GLU A O 1
ATOM 758 N N . ALA A 1 93 ? 2.559 11.080 1.362 1.00 96.25 93 ALA A N 1
ATOM 759 C CA . ALA A 1 93 ? 2.717 9.682 0.976 1.00 96.25 93 ALA A CA 1
ATOM 760 C C . ALA A 1 93 ? 1.380 8.913 0.974 1.00 96.25 93 ALA A C 1
ATOM 762 O O . ALA A 1 93 ? 1.148 8.089 0.085 1.00 96.25 93 ALA A O 1
ATOM 763 N N . MET A 1 94 ? 0.489 9.176 1.938 1.00 96.38 94 MET A N 1
ATOM 764 C CA . MET A 1 94 ? -0.857 8.583 1.977 1.00 96.38 94 MET A CA 1
ATOM 765 C C . MET A 1 94 ? -1.713 9.049 0.804 1.00 96.38 94 MET A C 1
ATOM 767 O O . MET A 1 94 ? -2.339 8.222 0.139 1.00 96.38 94 MET A O 1
ATOM 771 N N . LYS A 1 95 ? -1.701 10.353 0.520 1.00 96.69 95 LYS A N 1
ATOM 772 C CA . LYS A 1 95 ? -2.435 10.936 -0.601 1.00 96.69 95 LYS A CA 1
ATOM 773 C C . LYS A 1 95 ? -1.943 10.372 -1.930 1.00 96.69 95 LYS A C 1
ATOM 775 O O . LYS A 1 95 ? -2.738 9.819 -2.677 1.00 96.69 95 LYS A O 1
ATOM 780 N N . SER A 1 96 ? -0.629 10.374 -2.158 1.00 96.25 96 SER A N 1
ATOM 781 C CA . SER A 1 96 ? -0.023 9.771 -3.350 1.00 96.25 96 SER A CA 1
ATOM 782 C C . SER A 1 96 ? -0.416 8.300 -3.517 1.00 96.25 96 SER A C 1
ATOM 784 O O . SER A 1 96 ? -0.688 7.844 -4.630 1.00 96.25 96 SER A O 1
ATOM 786 N N . LYS A 1 97 ? -0.498 7.539 -2.415 1.00 95.25 97 LYS A N 1
ATOM 787 C CA . LYS A 1 97 ? -0.959 6.150 -2.472 1.00 95.25 97 LYS A CA 1
ATOM 788 C C . LYS A 1 97 ? -2.432 6.043 -2.875 1.00 95.25 97 LYS A C 1
ATOM 790 O O . LYS A 1 97 ? -2.757 5.147 -3.654 1.00 95.25 97 LYS A O 1
ATOM 795 N N . MET A 1 98 ? -3.289 6.908 -2.342 1.00 95.25 98 MET A N 1
ATOM 796 C CA . MET A 1 98 ? -4.717 6.939 -2.656 1.00 95.25 98 MET A CA 1
ATOM 797 C C . MET A 1 98 ? -4.964 7.324 -4.118 1.00 95.25 98 MET A C 1
ATOM 799 O O . MET A 1 98 ? -5.667 6.604 -4.826 1.00 95.25 98 MET A O 1
ATOM 803 N N . ASP A 1 99 ? -4.291 8.376 -4.584 1.00 95.38 99 ASP A N 1
ATOM 804 C CA . ASP A 1 99 ? -4.337 8.848 -5.971 1.00 95.38 99 ASP A CA 1
ATOM 805 C C . ASP A 1 99 ? -3.875 7.735 -6.923 1.00 95.38 99 ASP A C 1
ATOM 807 O O . ASP A 1 99 ? -4.580 7.365 -7.855 1.00 95.38 99 ASP A O 1
ATOM 811 N N . SER A 1 100 ? -2.763 7.066 -6.604 1.00 95.44 100 SER A N 1
ATOM 812 C CA . SER A 1 100 ? -2.286 5.924 -7.390 1.00 95.44 100 SER A CA 1
ATOM 813 C C . SER A 1 100 ? -3.286 4.761 -7.439 1.00 95.44 100 SER A C 1
ATOM 815 O O . SER A 1 100 ? -3.365 4.062 -8.449 1.00 95.44 100 SER A O 1
ATOM 817 N N . MET A 1 101 ? -4.034 4.497 -6.364 1.00 94.19 101 MET A N 1
ATOM 818 C CA . MET A 1 101 ? -5.070 3.459 -6.384 1.00 94.19 101 MET A CA 1
ATOM 819 C C . MET A 1 101 ? -6.268 3.865 -7.255 1.00 94.19 101 MET A C 1
ATOM 821 O O . MET A 1 101 ? -6.857 2.994 -7.899 1.00 94.19 101 MET A O 1
ATOM 825 N N . TYR A 1 102 ? -6.604 5.157 -7.278 1.00 93.12 102 TYR A N 1
ATOM 826 C CA . TYR A 1 102 ? -7.643 5.728 -8.134 1.00 93.12 102 TYR A CA 1
ATOM 827 C C . TYR A 1 102 ? -7.247 5.677 -9.617 1.00 93.12 102 TYR A C 1
ATOM 829 O O . TYR A 1 102 ? -7.993 5.128 -10.428 1.00 93.12 102 TYR A O 1
ATOM 837 N N . ASP A 1 103 ? -6.040 6.135 -9.959 1.00 95.19 103 ASP A N 1
ATOM 838 C CA . ASP A 1 103 ? -5.521 6.148 -11.334 1.00 95.19 103 ASP A CA 1
ATOM 839 C C . ASP A 1 103 ? -5.453 4.739 -11.935 1.00 95.19 103 ASP A C 1
ATOM 841 O O . ASP A 1 103 ? -5.832 4.509 -13.084 1.00 95.19 103 ASP A O 1
ATOM 845 N N . ASN A 1 104 ? -5.019 3.770 -11.125 1.00 95.62 104 ASN A N 1
ATOM 846 C CA . ASN A 1 104 ? -4.938 2.367 -11.523 1.00 95.62 104 ASN A CA 1
ATOM 847 C C . ASN A 1 104 ? -6.296 1.644 -11.493 1.00 95.62 104 ASN A C 1
ATOM 849 O O . ASN A 1 104 ? -6.346 0.460 -11.826 1.00 95.62 104 ASN A O 1
ATOM 853 N N . LYS A 1 105 ? -7.383 2.312 -11.076 1.00 93.94 105 LYS A N 1
ATOM 854 C CA . LYS A 1 105 ? -8.745 1.752 -10.992 1.00 93.94 105 LYS A CA 1
ATOM 855 C C . LYS A 1 105 ? -8.805 0.407 -10.251 1.00 93.94 105 LYS A C 1
ATOM 857 O O . LYS A 1 105 ? -9.538 -0.497 -10.639 1.00 93.94 105 LYS A O 1
ATOM 862 N N . VAL A 1 106 ? -8.010 0.266 -9.185 1.00 91.44 106 VAL A N 1
ATOM 863 C CA . VAL A 1 106 ? -7.850 -1.014 -8.457 1.00 91.44 106 VAL A CA 1
ATOM 864 C C . VAL A 1 106 ? -9.035 -1.297 -7.529 1.00 91.44 106 VAL A C 1
ATOM 866 O O . VAL A 1 106 ? -9.219 -2.420 -7.074 1.00 91.44 106 VAL A O 1
ATOM 869 N N . TRP A 1 107 ? -9.834 -0.280 -7.216 1.00 87.44 107 TRP A N 1
ATOM 870 C CA . TRP A 1 107 ? -10.951 -0.371 -6.287 1.00 87.44 107 TRP A CA 1
ATOM 871 C C . TRP A 1 107 ? -12.079 0.560 -6.728 1.00 87.44 107 TRP A C 1
ATOM 873 O O . TRP A 1 107 ? -11.854 1.572 -7.393 1.00 87.44 107 TRP A O 1
ATOM 883 N N . THR A 1 108 ? -13.296 0.204 -6.339 1.00 88.06 108 THR A N 1
ATOM 884 C CA . THR A 1 108 ? -14.482 1.051 -6.446 1.00 88.06 108 THR A CA 1
ATOM 885 C C . THR A 1 108 ? -15.093 1.160 -5.059 1.00 88.06 108 THR A C 1
ATOM 887 O O . THR A 1 108 ? -15.071 0.200 -4.287 1.00 88.06 108 THR A O 1
ATOM 890 N N . LEU A 1 109 ? -15.575 2.349 -4.707 1.00 89.75 109 LEU A N 1
ATOM 891 C CA . LEU A 1 109 ? -16.293 2.535 -3.455 1.00 89.75 109 LEU A CA 1
ATOM 892 C C . LEU A 1 109 ? -17.722 2.018 -3.646 1.00 89.75 109 LEU A C 1
ATOM 894 O O . LEU A 1 109 ? -18.428 2.496 -4.531 1.00 89.75 109 LEU A O 1
ATOM 898 N N . VAL A 1 110 ? -18.115 1.034 -2.840 1.00 90.69 110 VAL A N 1
ATOM 899 C CA . VAL A 1 110 ? -19.437 0.397 -2.872 1.00 90.69 110 VAL A CA 1
ATOM 900 C C . VAL A 1 110 ? -19.952 0.305 -1.441 1.00 90.69 110 VAL A C 1
ATOM 902 O O . VAL A 1 110 ? -19.161 0.116 -0.511 1.00 90.69 110 VAL A O 1
ATOM 905 N N . ASP A 1 111 ? -21.263 0.437 -1.266 1.00 91.31 111 ASP A N 1
ATOM 906 C CA . ASP A 1 111 ? -21.897 0.204 0.026 1.00 91.31 111 ASP A CA 1
ATOM 907 C C . ASP A 1 111 ? -21.748 -1.265 0.445 1.00 91.31 111 ASP A C 1
ATOM 909 O O . ASP A 1 111 ? -21.805 -2.168 -0.398 1.00 91.31 111 ASP A O 1
ATOM 913 N N . PRO A 1 112 ? -21.528 -1.538 1.741 1.00 88.94 112 PRO A N 1
ATOM 914 C CA . PRO A 1 112 ? -21.385 -2.903 2.205 1.00 88.94 112 PRO A CA 1
ATOM 915 C C . PRO A 1 112 ? -22.700 -3.669 1.979 1.00 88.94 112 PRO A C 1
ATOM 917 O O . PRO A 1 112 ? -23.750 -3.209 2.431 1.00 88.94 112 PRO A O 1
ATOM 920 N N . PRO A 1 113 ? -22.666 -4.834 1.308 1.00 86.31 113 PRO A N 1
ATOM 921 C CA . PRO A 1 113 ? -23.854 -5.661 1.127 1.00 86.31 113 PRO A CA 1
ATOM 922 C C . PRO A 1 113 ? -24.413 -6.138 2.475 1.00 86.31 113 PRO A C 1
ATOM 924 O O . PRO A 1 113 ? -23.674 -6.319 3.449 1.00 86.31 113 PRO A O 1
ATOM 927 N N . GLU A 1 114 ? -25.729 -6.350 2.533 1.00 91.12 114 GLU A N 1
ATOM 928 C CA . GLU A 1 114 ? -26.417 -6.738 3.765 1.00 91.12 114 GLU A CA 1
ATOM 929 C C . GLU A 1 114 ? -25.833 -8.025 4.367 1.00 91.12 114 GLU A C 1
ATOM 931 O O . GLU A 1 114 ? -25.571 -9.009 3.678 1.00 91.12 114 GLU A O 1
ATOM 936 N N . GLY A 1 115 ? -25.601 -8.011 5.681 1.00 87.25 115 GLY A N 1
ATOM 937 C CA . GLY A 1 115 ? -25.080 -9.165 6.418 1.00 87.25 115 GLY A CA 1
ATOM 938 C C . GLY A 1 115 ? -23.578 -9.435 6.251 1.00 87.25 115 GLY A C 1
ATOM 939 O O . GLY A 1 115 ? -23.053 -10.323 6.928 1.00 87.25 115 GLY A O 1
ATOM 940 N N . ILE A 1 116 ? -22.857 -8.667 5.426 1.00 86.56 116 ILE A N 1
ATOM 941 C CA . ILE A 1 116 ? -21.406 -8.816 5.253 1.00 86.56 116 ILE A CA 1
ATOM 942 C C . ILE A 1 116 ? -20.666 -7.812 6.137 1.00 86.56 116 ILE A C 1
ATOM 944 O O . ILE A 1 116 ? -20.928 -6.612 6.124 1.00 86.56 116 ILE A O 1
ATOM 948 N N . LYS A 1 117 ? -19.691 -8.310 6.904 1.00 88.25 117 LYS A N 1
ATOM 949 C CA . LYS A 1 117 ? -18.778 -7.473 7.687 1.00 88.25 117 LYS A CA 1
ATOM 950 C C . LYS A 1 117 ? -17.547 -7.136 6.838 1.00 88.25 117 LYS A C 1
ATOM 952 O O . LYS A 1 117 ? -16.768 -8.049 6.568 1.00 88.25 117 LYS A O 1
ATOM 957 N N . PRO A 1 118 ? -17.316 -5.864 6.468 1.00 89.06 118 PRO A N 1
ATOM 958 C CA . PRO A 1 118 ? -16.163 -5.493 5.656 1.00 89.06 118 PRO A CA 1
ATOM 959 C C . PRO A 1 118 ? -14.836 -5.832 6.336 1.00 89.06 118 PRO A C 1
ATOM 961 O O . PRO A 1 118 ? -14.676 -5.675 7.554 1.00 89.06 118 PRO A O 1
ATOM 964 N N . ILE A 1 119 ? -13.853 -6.244 5.536 1.00 90.56 119 ILE A N 1
ATOM 965 C CA . ILE A 1 119 ? -12.481 -6.432 6.007 1.00 90.56 119 ILE A CA 1
ATOM 966 C C . ILE A 1 119 ? -11.882 -5.060 6.310 1.00 90.56 119 ILE A C 1
ATOM 968 O O . ILE A 1 119 ? -11.816 -4.178 5.456 1.00 90.56 119 ILE A O 1
ATOM 972 N N . GLY A 1 120 ? -11.406 -4.883 7.541 1.00 91.69 120 GLY A N 1
ATOM 973 C CA . GLY A 1 120 ? -10.718 -3.656 7.922 1.00 91.69 120 GLY A CA 1
ATOM 974 C C . GLY A 1 120 ? -9.408 -3.486 7.151 1.00 91.69 120 GLY A C 1
ATOM 975 O O . GLY A 1 120 ? -8.743 -4.459 6.810 1.00 91.69 120 GLY A O 1
ATOM 976 N N . CYS A 1 121 ? -8.978 -2.249 6.938 1.00 92.31 121 CYS A N 1
ATOM 977 C CA . CYS A 1 121 ? -7.659 -1.935 6.394 1.00 92.31 121 CYS A CA 1
ATOM 978 C C . CYS A 1 121 ? -6.758 -1.288 7.457 1.00 92.31 121 CYS A C 1
ATOM 980 O O . CYS A 1 121 ? -7.200 -0.927 8.553 1.00 92.31 121 CYS A O 1
ATOM 982 N N . LYS A 1 122 ? -5.461 -1.208 7.167 1.00 93.19 122 LYS A N 1
ATOM 983 C CA . LYS A 1 122 ? -4.462 -0.526 7.989 1.00 93.19 122 LYS A CA 1
ATOM 984 C C . LYS A 1 122 ? -3.417 0.140 7.094 1.00 93.19 122 LYS A C 1
ATOM 986 O O . LYS A 1 122 ? -3.046 -0.400 6.052 1.00 93.19 122 LYS A O 1
ATOM 991 N N . TRP A 1 123 ? -2.917 1.285 7.547 1.00 95.00 123 TRP A N 1
ATOM 992 C CA . TRP A 1 123 ? -1.744 1.932 6.976 1.00 95.00 123 TRP A CA 1
ATOM 993 C C . TRP A 1 123 ? -0.447 1.306 7.491 1.00 95.00 123 TRP A C 1
ATOM 995 O O . TRP A 1 123 ? -0.286 1.059 8.687 1.00 95.00 123 TRP A O 1
ATOM 1005 N N . VAL A 1 124 ? 0.480 1.056 6.572 1.00 9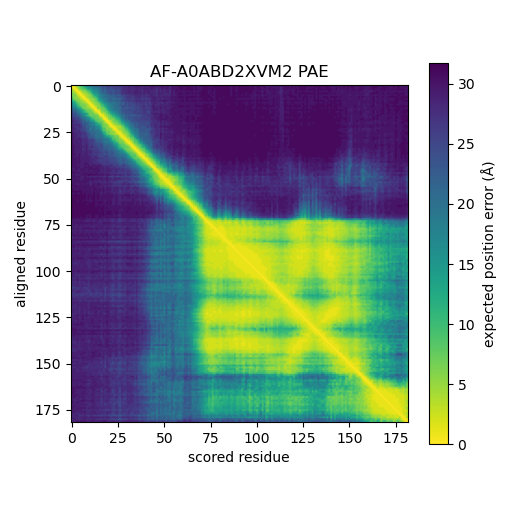3.94 124 VAL A N 1
ATOM 1006 C CA . VAL A 1 124 ? 1.862 0.672 6.860 1.00 93.94 124 VAL A CA 1
ATOM 1007 C C . VAL A 1 124 ? 2.776 1.761 6.332 1.00 93.94 124 VAL A C 1
ATOM 1009 O O . VAL A 1 124 ? 2.750 2.078 5.139 1.00 93.94 124 VAL A O 1
ATOM 1012 N N . PHE A 1 125 ? 3.584 2.307 7.229 1.00 93.38 125 PHE A N 1
ATOM 1013 C CA . PHE A 1 125 ? 4.500 3.400 6.959 1.00 93.38 125 PHE A CA 1
ATOM 1014 C C . PHE A 1 125 ? 5.933 2.880 6.881 1.00 93.38 125 PHE A C 1
ATOM 1016 O O . PHE A 1 125 ? 6.299 1.924 7.562 1.00 93.38 125 PHE A O 1
ATOM 1023 N N . LYS A 1 126 ? 6.730 3.470 5.991 1.00 92.25 126 LYS A N 1
ATOM 1024 C CA . LYS A 1 126 ? 8.146 3.141 5.839 1.00 92.25 126 LYS A CA 1
ATOM 1025 C C . LYS A 1 126 ? 8.930 4.360 5.379 1.00 92.25 126 LYS A C 1
ATOM 1027 O O . LYS A 1 126 ? 8.566 4.976 4.372 1.00 92.25 126 LYS A O 1
ATOM 1032 N N . ARG A 1 127 ? 10.033 4.666 6.056 1.00 92.00 127 ARG A N 1
ATOM 1033 C CA . ARG A 1 127 ? 11.036 5.619 5.572 1.00 92.00 127 ARG A CA 1
ATOM 1034 C C . ARG A 1 127 ? 12.058 4.855 4.744 1.00 92.00 127 ARG A C 1
ATOM 1036 O O . ARG A 1 127 ? 12.601 3.840 5.171 1.00 92.00 127 ARG A O 1
ATOM 1043 N N . LYS A 1 128 ? 12.285 5.313 3.519 1.00 88.62 128 LYS A N 1
ATOM 1044 C CA . LYS A 1 128 ? 13.374 4.828 2.678 1.00 88.62 128 LYS A CA 1
ATOM 1045 C C .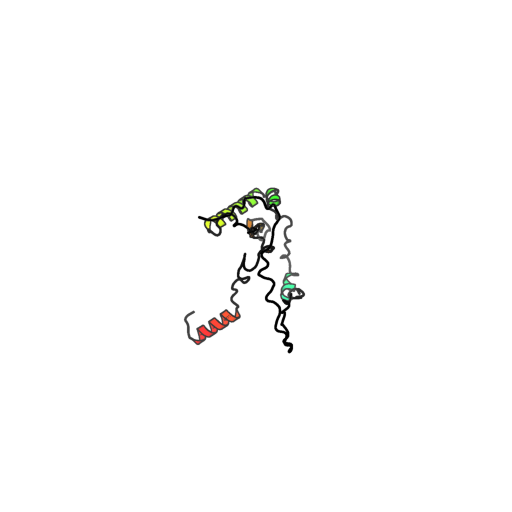 LYS A 1 128 ? 14.583 5.712 2.895 1.00 88.62 128 LYS A C 1
ATOM 1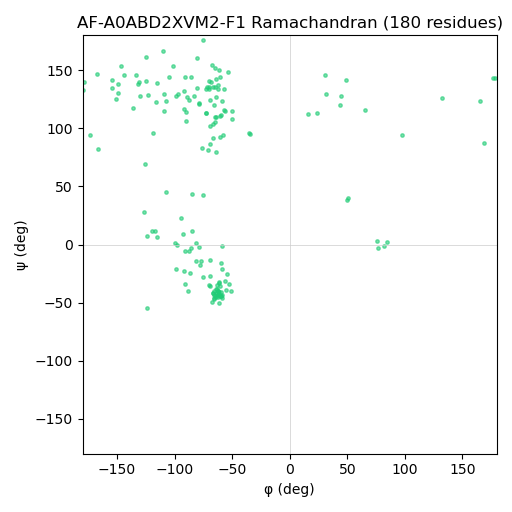047 O O . LYS A 1 128 ? 14.521 6.899 2.577 1.00 88.62 128 LYS A O 1
ATOM 1052 N N . THR A 1 129 ? 15.643 5.120 3.418 1.00 91.19 129 THR A N 1
ATOM 1053 C CA . THR A 1 129 ? 16.921 5.780 3.657 1.00 91.19 129 THR A CA 1
ATOM 1054 C C . THR A 1 129 ? 17.938 5.426 2.579 1.00 91.19 129 THR A C 1
ATOM 1056 O O . THR A 1 129 ? 17.829 4.371 1.950 1.00 91.19 129 THR A O 1
ATOM 1059 N N . ASP A 1 130 ? 18.901 6.316 2.364 1.00 89.00 130 ASP A N 1
ATOM 1060 C CA . ASP A 1 130 ? 20.096 6.044 1.563 1.00 89.00 130 ASP A CA 1
ATOM 1061 C C . ASP A 1 130 ? 21.099 5.160 2.326 1.00 89.00 130 ASP A C 1
ATOM 1063 O O . ASP A 1 130 ? 20.905 4.880 3.515 1.00 89.00 130 ASP A O 1
ATOM 1067 N N . MET A 1 131 ? 22.198 4.774 1.671 1.00 88.62 131 MET A N 1
ATOM 1068 C CA . MET A 1 131 ? 23.342 4.097 2.300 1.00 88.62 131 MET A CA 1
ATOM 1069 C C . MET A 1 131 ? 23.929 4.906 3.465 1.00 88.62 131 MET A C 1
ATOM 1071 O O . MET A 1 131 ? 24.371 4.325 4.453 1.00 88.62 131 MET A O 1
ATOM 1075 N N . ASP A 1 132 ? 23.850 6.235 3.382 1.00 86.81 132 ASP A N 1
ATOM 1076 C CA . ASP A 1 132 ? 24.299 7.160 4.428 1.00 86.81 132 ASP A CA 1
ATOM 1077 C C . ASP A 1 132 ? 23.273 7.344 5.567 1.00 86.81 132 ASP A C 1
ATOM 1079 O O . ASP A 1 132 ? 23.490 8.133 6.484 1.00 86.81 132 ASP A O 1
ATOM 1083 N N . GLY A 1 133 ? 22.123 6.661 5.515 1.00 81.88 133 GLY A N 1
ATOM 1084 C CA . GLY A 1 133 ? 21.073 6.738 6.540 1.00 81.88 133 GLY A CA 1
ATOM 1085 C C . GLY A 1 133 ? 20.123 7.937 6.413 1.00 81.88 133 GLY A C 1
ATOM 1086 O O . GLY A 1 133 ? 19.166 8.050 7.179 1.00 81.88 133 GLY A O 1
ATOM 1087 N N . ASN A 1 134 ? 20.323 8.807 5.422 1.00 86.44 134 ASN A N 1
ATOM 1088 C CA . ASN A 1 134 ? 19.450 9.955 5.165 1.00 86.44 134 ASN A CA 1
ATOM 1089 C C . ASN A 1 134 ? 18.109 9.517 4.563 1.00 86.44 134 ASN A C 1
ATOM 1091 O O . ASN A 1 134 ? 18.081 8.725 3.625 1.00 86.44 134 ASN A O 1
ATOM 1095 N N . VAL A 1 135 ? 16.985 10.045 5.060 1.00 88.38 135 VAL A N 1
ATOM 1096 C CA . VAL A 1 135 ? 15.650 9.700 4.540 1.00 88.38 135 VAL A CA 1
ATOM 1097 C C . VAL A 1 135 ? 15.425 10.349 3.173 1.00 88.38 135 VAL A C 1
ATOM 1099 O O . VAL A 1 135 ? 15.279 11.564 3.077 1.00 88.38 135 VAL A O 1
ATOM 1102 N N . ILE A 1 136 ? 15.333 9.529 2.125 1.00 89.25 136 ILE A N 1
ATOM 1103 C CA . ILE A 1 136 ? 15.073 9.967 0.745 1.00 89.25 136 ILE A CA 1
ATOM 1104 C C . ILE A 1 136 ? 13.570 10.033 0.463 1.00 89.25 136 ILE A C 1
ATOM 1106 O O . ILE A 1 136 ? 13.094 10.912 -0.251 1.00 89.25 136 ILE A O 1
ATOM 1110 N N . THR A 1 137 ? 12.790 9.067 0.952 1.00 91.62 137 THR A N 1
ATOM 1111 C CA . THR A 1 137 ? 11.371 8.964 0.574 1.00 91.62 137 THR A CA 1
ATOM 1112 C C . THR A 1 137 ? 10.524 8.377 1.685 1.00 91.62 137 THR A C 1
ATOM 1114 O O . THR A 1 137 ? 10.872 7.359 2.280 1.00 91.62 137 THR A O 1
ATOM 1117 N N . TYR A 1 138 ? 9.350 8.962 1.886 1.00 93.81 138 TYR A N 1
ATOM 1118 C CA . TYR A 1 138 ? 8.313 8.434 2.760 1.00 93.81 138 TYR A CA 1
ATOM 1119 C C . TYR A 1 138 ? 7.365 7.559 1.946 1.00 93.81 138 TYR A C 1
ATOM 1121 O O . TYR A 1 138 ? 6.931 7.929 0.855 1.00 93.81 138 TYR A O 1
ATOM 1129 N N . LYS A 1 139 ? 7.062 6.363 2.446 1.00 93.50 139 LYS A N 1
ATOM 1130 C CA . LYS A 1 139 ? 6.125 5.441 1.806 1.00 93.50 139 LYS A CA 1
ATOM 1131 C C . LYS A 1 139 ? 5.003 5.086 2.759 1.00 93.50 139 LYS A C 1
ATOM 1133 O O . LYS A 1 139 ? 5.255 4.602 3.856 1.00 93.50 139 LYS A O 1
ATOM 1138 N N . ALA A 1 140 ? 3.775 5.240 2.281 1.00 95.88 140 ALA A N 1
ATOM 1139 C CA . ALA A 1 140 ? 2.577 4.740 2.933 1.00 95.88 140 ALA A CA 1
ATOM 1140 C C . ALA A 1 140 ? 1.925 3.670 2.049 1.00 95.88 140 ALA A C 1
ATOM 1142 O O . ALA A 1 140 ? 1.873 3.785 0.820 1.00 95.88 140 ALA A O 1
ATOM 1143 N N . ARG A 1 141 ? 1.446 2.593 2.668 1.00 94.25 141 ARG A N 1
ATOM 1144 C CA . ARG A 1 141 ? 0.720 1.513 1.994 1.00 94.25 141 ARG A CA 1
ATOM 1145 C C . ARG A 1 141 ? -0.565 1.227 2.747 1.00 94.25 141 ARG A C 1
ATOM 1147 O O . ARG A 1 141 ? -0.518 0.969 3.943 1.00 94.25 141 ARG A O 1
ATOM 1154 N N . LEU A 1 142 ? -1.683 1.221 2.032 1.00 94.25 142 LEU A N 1
ATOM 1155 C CA . LEU A 1 142 ? -2.952 0.738 2.555 1.00 94.25 142 LEU A CA 1
ATOM 1156 C C . LEU A 1 142 ? -3.052 -0.769 2.308 1.00 94.25 142 LEU A C 1
ATOM 1158 O O . LEU A 1 142 ? -2.880 -1.216 1.171 1.00 94.25 142 LEU A O 1
ATOM 1162 N N . ILE A 1 143 ? -3.273 -1.545 3.368 1.00 91.38 143 ILE A N 1
ATOM 1163 C CA . ILE A 1 143 ? -3.292 -3.013 3.327 1.00 91.38 143 ILE A CA 1
ATOM 1164 C C . ILE A 1 143 ? -4.551 -3.524 4.030 1.00 91.38 143 ILE A C 1
ATOM 1166 O O . ILE A 1 143 ? -4.928 -3.010 5.083 1.00 91.38 143 ILE A O 1
ATOM 1170 N N . ALA A 1 144 ? -5.190 -4.553 3.473 1.00 90.62 144 ALA A N 1
ATOM 1171 C CA . ALA A 1 144 ? -6.289 -5.257 4.126 1.00 90.62 144 ALA A CA 1
ATOM 1172 C C . ALA A 1 144 ? -5.790 -6.080 5.329 1.00 90.62 144 ALA A C 1
ATOM 1174 O O . ALA A 1 144 ? -4.733 -6.715 5.290 1.00 90.62 144 ALA A O 1
ATOM 1175 N N . LYS A 1 145 ? -6.566 -6.104 6.411 1.00 89.56 145 LYS A N 1
ATOM 1176 C CA . LYS A 1 145 ? -6.302 -6.915 7.601 1.00 89.56 145 LYS A CA 1
ATOM 1177 C C . LYS A 1 145 ? -6.675 -8.372 7.310 1.00 89.56 145 LYS A C 1
ATOM 1179 O O . LYS A 1 145 ? -7.757 -8.831 7.652 1.00 89.56 145 LYS A O 1
ATOM 1184 N N . GLY A 1 146 ? -5.758 -9.102 6.678 1.00 85.12 146 GLY A N 1
ATOM 1185 C CA . GLY A 1 146 ? -6.003 -10.459 6.169 1.00 85.12 146 GLY A CA 1
ATOM 1186 C C . GLY A 1 146 ? -6.408 -11.510 7.213 1.00 85.12 146 GLY A C 1
ATOM 1187 O O . GLY A 1 146 ? -6.939 -12.549 6.851 1.00 85.12 146 GLY A O 1
ATOM 1188 N N . TYR A 1 147 ? -6.219 -11.257 8.513 1.00 84.00 147 TYR A N 1
ATOM 1189 C CA . TYR A 1 147 ? -6.574 -12.213 9.570 1.00 84.00 147 TYR A CA 1
ATOM 1190 C C . TYR A 1 147 ? -8.088 -12.410 9.755 1.00 84.00 147 TYR A C 1
ATOM 1192 O O . TYR A 1 147 ? -8.490 -13.332 10.461 1.00 84.00 147 TYR A O 1
ATOM 1200 N N . THR A 1 148 ? -8.925 -11.547 9.167 1.00 84.56 148 THR A N 1
ATOM 1201 C CA . THR A 1 148 ? -10.390 -11.702 9.180 1.00 84.56 148 THR A CA 1
ATOM 1202 C C . THR A 1 148 ? -10.947 -12.330 7.906 1.00 84.56 148 THR A C 1
ATOM 1204 O O . THR A 1 148 ? -12.162 -12.473 7.820 1.00 84.56 148 THR A O 1
ATOM 1207 N N . GLN A 1 149 ? -10.097 -12.670 6.932 1.00 86.69 149 GLN A N 1
ATOM 1208 C CA . GLN A 1 149 ? -10.542 -13.235 5.659 1.00 86.69 149 GLN A CA 1
ATOM 1209 C C . GLN A 1 149 ? -11.075 -14.661 5.837 1.00 86.69 149 GLN A C 1
ATOM 1211 O O . GLN A 1 149 ? -10.458 -15.483 6.522 1.00 86.69 149 GLN A O 1
ATOM 1216 N N . ARG A 1 150 ? -12.208 -14.958 5.200 1.00 85.06 150 ARG A N 1
ATOM 1217 C CA . ARG A 1 150 ? -12.860 -16.272 5.181 1.00 85.06 150 ARG A CA 1
ATOM 1218 C C . ARG A 1 150 ? -12.727 -16.911 3.799 1.00 85.06 150 ARG A C 1
ATOM 1220 O O . ARG A 1 150 ? -13.057 -16.290 2.791 1.00 85.06 150 ARG A O 1
ATOM 1227 N N . GLN A 1 151 ? -12.276 -18.164 3.766 1.00 85.31 151 GLN A N 1
ATOM 1228 C CA . GLN A 1 151 ? -12.223 -18.952 2.533 1.00 85.31 151 GLN A CA 1
ATOM 1229 C C . GLN A 1 151 ? -13.637 -19.152 1.966 1.00 85.31 151 GLN A C 1
ATOM 1231 O O . GLN A 1 151 ? -14.564 -19.430 2.727 1.00 85.31 151 GLN A O 1
ATOM 1236 N N . GLY A 1 152 ? -13.786 -19.011 0.649 1.00 83.56 152 GLY A N 1
ATOM 1237 C CA . GLY A 1 152 ? -15.063 -19.122 -0.065 1.00 83.56 152 GLY A CA 1
ATOM 1238 C C . GLY A 1 152 ? -15.986 -17.907 0.083 1.00 83.56 152 GLY A C 1
ATOM 1239 O O . GLY A 1 152 ? -17.110 -17.940 -0.404 1.00 83.56 152 GLY A O 1
ATOM 1240 N N . VAL A 1 153 ? -15.537 -16.851 0.773 1.00 83.62 153 VAL A N 1
ATOM 1241 C CA . VAL A 1 153 ? -16.243 -15.560 0.859 1.00 83.62 153 VAL A CA 1
ATOM 1242 C C . VAL A 1 153 ? -15.328 -14.430 0.398 1.00 83.62 153 VAL A C 1
ATOM 1244 O O . VAL A 1 153 ? -15.680 -13.681 -0.504 1.00 83.62 153 VAL A O 1
ATOM 1247 N N . ASP A 1 154 ? -14.142 -14.318 1.003 1.00 84.06 154 ASP A 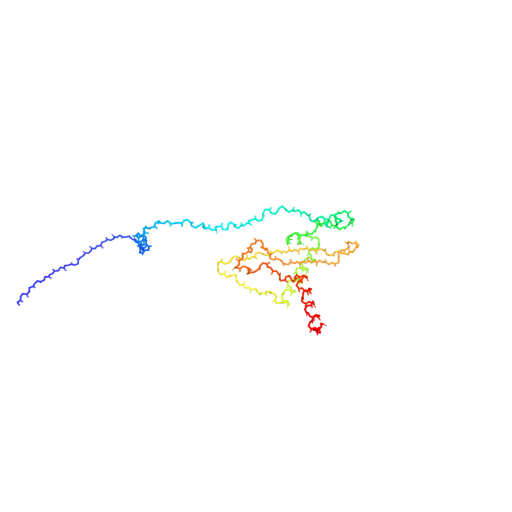N 1
ATOM 1248 C CA . ASP A 1 154 ? -13.188 -13.238 0.726 1.00 84.06 154 ASP A CA 1
ATOM 1249 C C . ASP A 1 154 ? -12.076 -13.657 -0.248 1.00 84.06 154 ASP A C 1
ATOM 1251 O O . ASP A 1 154 ? -11.410 -12.809 -0.842 1.00 84.06 154 ASP A O 1
ATOM 1255 N N . PHE A 1 155 ?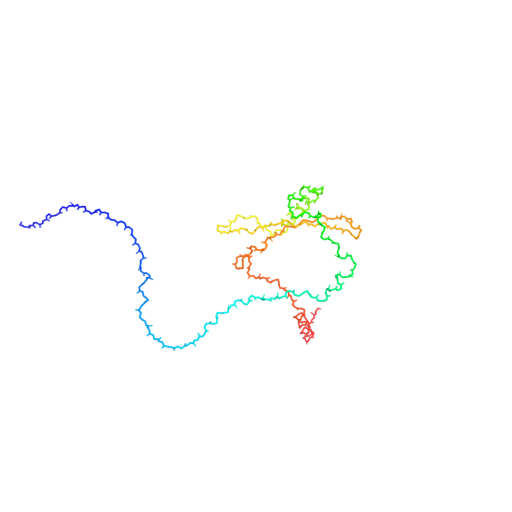 -11.835 -14.963 -0.377 1.00 82.88 155 PHE A N 1
ATOM 1256 C CA . PHE A 1 155 ? -10.908 -15.542 -1.345 1.00 82.88 155 PHE A CA 1
ATOM 1257 C C . PHE A 1 155 ? -11.307 -16.984 -1.665 1.00 82.88 155 PHE A C 1
ATOM 1259 O O . PHE A 1 155 ? -11.675 -17.748 -0.768 1.00 82.88 155 PHE A O 1
ATOM 1266 N N . ASP A 1 156 ? -11.161 -17.366 -2.930 1.00 82.12 156 ASP A N 1
ATOM 1267 C CA . ASP A 1 156 ? -11.453 -18.726 -3.394 1.00 82.12 156 ASP A CA 1
ATOM 1268 C C . ASP A 1 156 ? -10.211 -19.627 -3.330 1.00 82.12 156 ASP A C 1
ATOM 1270 O O . ASP A 1 156 ? -10.294 -20.801 -2.970 1.00 82.12 156 ASP A O 1
ATOM 1274 N N . GLU A 1 157 ? -9.026 -19.058 -3.568 1.00 72.81 157 GLU A N 1
ATOM 1275 C CA . GLU A 1 157 ? -7.745 -19.764 -3.547 1.00 72.81 157 GLU A CA 1
ATOM 1276 C C . GLU A 1 157 ? -6.704 -18.999 -2.716 1.00 72.81 157 GLU A C 1
ATOM 1278 O O . GLU A 1 157 ? -6.591 -17.777 -2.787 1.00 72.81 157 GLU A O 1
ATOM 1283 N N . THR A 1 158 ? -5.910 -19.710 -1.908 1.00 68.38 158 THR A N 1
ATOM 1284 C CA . THR A 1 158 ? -4.859 -19.100 -1.062 1.00 68.38 158 THR A CA 1
ATOM 1285 C C . THR A 1 158 ? -3.515 -18.949 -1.786 1.00 68.38 158 THR A C 1
ATOM 1287 O O . THR A 1 158 ? -2.567 -18.385 -1.235 1.00 68.38 158 THR A O 1
ATOM 1290 N N . PHE A 1 159 ? -3.381 -19.462 -3.009 1.00 65.06 159 PHE A N 1
ATOM 1291 C CA . PHE A 1 159 ? -2.087 -19.572 -3.675 1.00 65.06 159 PHE A CA 1
ATOM 1292 C C . PHE A 1 159 ? -1.952 -18.557 -4.804 1.00 65.06 159 PHE A C 1
ATOM 1294 O O . PHE A 1 159 ? -2.714 -18.554 -5.761 1.00 65.06 159 PHE A O 1
ATOM 1301 N N . SER A 1 160 ? -0.913 -17.727 -4.725 1.00 67.81 160 SER A N 1
ATOM 1302 C CA . SER A 1 160 ? -0.386 -17.088 -5.928 1.00 67.81 160 SER A CA 1
ATOM 1303 C C . SER A 1 160 ? 0.215 -18.185 -6.819 1.00 67.81 160 SER A C 1
ATOM 1305 O O . SER A 1 160 ? 0.914 -19.053 -6.279 1.00 67.81 160 SER A O 1
ATOM 1307 N N . PRO A 1 161 ? -0.030 -18.193 -8.142 1.00 67.94 161 PRO A N 1
ATOM 1308 C CA . PRO A 1 161 ? 0.558 -19.174 -9.044 1.00 67.94 161 PRO A CA 1
ATOM 1309 C C . PRO A 1 161 ? 2.074 -18.958 -9.105 1.00 67.94 161 PRO A C 1
ATOM 1311 O O . PRO A 1 161 ? 2.596 -18.178 -9.898 1.00 67.94 161 PRO A O 1
ATOM 1314 N N . VAL A 1 162 ? 2.807 -19.648 -8.234 1.00 81.00 162 VAL A N 1
ATOM 1315 C CA . VAL A 1 162 ? 4.267 -19.663 -8.266 1.00 81.00 162 VAL A CA 1
ATOM 1316 C C . VAL A 1 162 ? 4.690 -20.818 -9.156 1.00 81.00 162 VAL A C 1
ATOM 1318 O O . VAL A 1 162 ? 4.610 -21.984 -8.764 1.00 81.00 162 VAL A O 1
ATOM 1321 N N . ALA A 1 163 ? 5.156 -20.496 -10.362 1.00 84.69 163 ALA A N 1
ATOM 1322 C CA . ALA A 1 163 ? 5.760 -21.488 -11.236 1.00 84.69 163 ALA A CA 1
ATOM 1323 C C . ALA A 1 163 ? 6.965 -22.122 -10.527 1.00 84.69 163 ALA A C 1
ATOM 1325 O O . ALA A 1 163 ? 7.903 -21.440 -10.105 1.00 84.69 163 ALA A O 1
ATOM 1326 N N . MET A 1 164 ? 6.951 -23.447 -10.389 1.00 89.19 164 MET A N 1
ATOM 1327 C CA . MET A 1 164 ? 8.102 -24.159 -9.852 1.00 89.19 164 MET A CA 1
ATOM 1328 C C . MET A 1 164 ? 9.231 -24.106 -10.885 1.00 89.19 164 MET A C 1
ATOM 1330 O O . MET A 1 164 ? 9.012 -24.415 -12.055 1.00 89.19 164 MET A O 1
ATOM 1334 N N . LEU A 1 165 ? 10.460 -23.794 -10.457 1.00 92.94 165 LEU A N 1
ATOM 1335 C CA . LEU A 1 165 ? 11.631 -23.807 -11.350 1.00 92.94 165 LEU A CA 1
ATOM 1336 C C . LEU A 1 165 ? 11.775 -25.139 -12.100 1.00 92.94 165 LEU A C 1
ATOM 1338 O O . LEU A 1 165 ? 12.162 -25.148 -13.261 1.00 92.94 165 LEU A O 1
ATOM 1342 N N . LYS A 1 166 ? 11.397 -26.255 -11.462 1.00 94.88 166 LYS A N 1
ATOM 1343 C CA . LYS A 1 166 ? 11.362 -27.578 -12.097 1.00 94.88 166 LYS A CA 1
ATOM 1344 C C . LYS A 1 166 ? 10.396 -27.627 -13.281 1.00 94.88 166 LYS A C 1
ATOM 1346 O O . LYS A 1 166 ? 10.759 -28.154 -14.323 1.00 94.88 166 LYS A O 1
ATOM 1351 N N . SER A 1 167 ? 9.200 -27.054 -13.145 1.00 94.06 167 SER A N 1
ATOM 1352 C CA . SER A 1 167 ? 8.219 -26.980 -14.233 1.00 94.06 167 SER A CA 1
ATOM 1353 C C . SER A 1 167 ? 8.754 -26.156 -15.404 1.00 94.06 167 SER A C 1
ATOM 1355 O O . SER A 1 167 ? 8.621 -26.574 -16.548 1.00 94.06 167 SER A O 1
ATOM 1357 N N . ILE A 1 168 ? 9.433 -25.037 -15.121 1.00 94.12 168 ILE A N 1
ATOM 1358 C CA . ILE A 1 168 ? 10.083 -24.206 -16.149 1.00 94.12 168 ILE A CA 1
ATOM 1359 C C . ILE A 1 168 ? 11.206 -24.987 -16.845 1.00 94.12 168 ILE A C 1
ATOM 1361 O O . ILE A 1 168 ? 11.285 -24.988 -18.068 1.00 94.12 168 ILE A O 1
ATOM 1365 N N . GLN A 1 169 ? 12.052 -25.692 -16.089 1.00 95.12 169 GLN A N 1
ATOM 1366 C CA . GLN A 1 169 ? 13.129 -26.516 -16.647 1.00 95.12 169 GLN A CA 1
ATOM 1367 C C . GLN A 1 169 ? 12.600 -27.647 -17.531 1.00 95.12 169 GLN A C 1
ATOM 1369 O O . GLN A 1 169 ? 13.131 -27.856 -18.614 1.00 95.12 169 GLN A O 1
ATOM 1374 N N . ILE A 1 170 ? 11.548 -28.350 -17.107 1.00 95.69 170 ILE A N 1
ATOM 1375 C CA . ILE A 1 170 ? 10.908 -29.395 -17.919 1.00 95.69 170 ILE A CA 1
ATOM 1376 C C . ILE A 1 170 ? 10.371 -28.791 -19.218 1.00 95.69 170 ILE A C 1
ATOM 1378 O O . ILE A 1 170 ? 10.606 -29.344 -20.288 1.00 95.69 170 ILE A O 1
ATOM 1382 N N . LEU A 1 171 ? 9.711 -27.634 -19.138 1.00 94.81 171 LEU A N 1
ATOM 1383 C CA . LEU A 1 171 ? 9.179 -26.941 -20.309 1.00 94.81 171 LEU A CA 1
ATOM 1384 C C . LEU A 1 171 ? 10.294 -26.524 -21.286 1.00 94.81 171 LEU A C 1
ATOM 1386 O O . LEU A 1 171 ? 10.142 -26.712 -22.489 1.00 94.81 171 LEU A O 1
ATOM 1390 N N . LEU A 1 172 ? 11.438 -26.051 -20.776 1.00 95.12 172 LEU A N 1
ATOM 1391 C CA . LEU A 1 172 ? 12.627 -25.742 -21.583 1.00 95.12 172 LEU A CA 1
ATOM 1392 C C . LEU A 1 172 ? 13.247 -26.993 -22.217 1.00 95.12 172 LEU 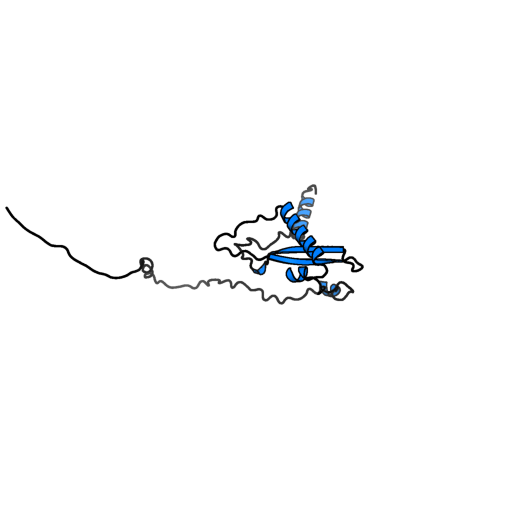A C 1
ATOM 1394 O O . LEU A 1 172 ? 13.600 -26.967 -23.391 1.00 95.12 172 LEU A O 1
ATOM 1398 N N . VAL A 1 173 ? 13.363 -28.096 -21.472 1.00 96.44 173 VAL A N 1
ATOM 1399 C CA . VAL A 1 173 ? 13.887 -29.367 -22.002 1.00 96.44 173 VAL A CA 1
ATOM 1400 C C . VAL A 1 173 ? 12.992 -29.893 -23.123 1.00 96.44 173 VAL A C 1
ATOM 1402 O O . VAL A 1 173 ? 13.499 -30.314 -24.158 1.00 96.44 173 VAL A O 1
ATOM 1405 N N . ILE A 1 174 ? 11.671 -29.823 -22.948 1.00 95.56 174 ILE A N 1
ATOM 1406 C CA . ILE A 1 174 ? 10.695 -30.188 -23.981 1.00 95.56 174 ILE A CA 1
ATOM 1407 C C . ILE A 1 174 ? 10.841 -29.268 -25.200 1.00 95.56 174 ILE A C 1
ATOM 1409 O O . ILE A 1 174 ? 10.873 -29.762 -26.322 1.00 95.56 174 ILE A O 1
ATOM 1413 N N . ALA A 1 175 ? 10.976 -27.955 -24.999 1.00 95.75 175 ALA A N 1
ATOM 1414 C CA . ALA A 1 175 ? 11.158 -27.006 -26.095 1.00 95.75 175 ALA A CA 1
ATOM 1415 C C . ALA A 1 175 ? 12.421 -27.298 -26.916 1.00 95.75 175 ALA A C 1
ATOM 1417 O O . ALA A 1 175 ? 12.351 -27.334 -28.138 1.00 95.75 175 ALA A O 1
ATOM 1418 N N . VAL A 1 176 ? 13.543 -27.590 -26.254 1.00 96.50 176 VAL A N 1
ATOM 1419 C CA . VAL A 1 176 ? 14.789 -27.992 -26.927 1.00 96.50 176 VAL A CA 1
ATOM 1420 C C . VAL A 1 176 ? 14.629 -29.337 -27.637 1.00 96.50 176 VAL A C 1
ATOM 1422 O O . VAL A 1 176 ? 15.117 -29.501 -28.750 1.00 96.50 176 VAL A O 1
ATOM 1425 N N . TYR A 1 177 ? 13.932 -30.298 -27.025 1.00 95.19 177 TYR A N 1
ATOM 1426 C CA . TYR A 1 177 ? 13.706 -31.615 -27.624 1.00 95.19 177 TYR A CA 1
ATOM 1427 C C . TYR A 1 177 ? 12.893 -31.544 -28.925 1.00 95.19 177 TYR A C 1
ATOM 1429 O O . TYR A 1 177 ? 13.194 -32.267 -29.871 1.00 95.19 177 TYR A O 1
ATOM 1437 N N . TYR A 1 178 ? 11.890 -30.665 -28.984 1.00 94.88 178 TYR A N 1
ATOM 1438 C CA . TYR A 1 178 ? 11.054 -30.456 -30.171 1.00 94.88 178 TYR A CA 1
ATOM 1439 C C . TYR A 1 178 ? 11.557 -29.333 -31.098 1.00 94.88 178 TYR A C 1
ATOM 1441 O O . TYR A 1 178 ? 10.844 -28.962 -32.028 1.00 94.88 178 TYR A O 1
ATOM 1449 N N . ASP A 1 179 ? 12.763 -28.804 -30.857 1.00 91.31 179 ASP A N 1
ATOM 1450 C CA . ASP A 1 179 ? 13.376 -27.691 -31.603 1.00 91.31 179 ASP A CA 1
ATOM 1451 C C . ASP A 1 179 ? 12.451 -26.465 -31.738 1.00 91.31 179 ASP A C 1
ATOM 1453 O O . ASP A 1 179 ? 12.333 -25.816 -32.781 1.00 91.31 179 ASP A O 1
ATOM 1457 N N . TYR A 1 180 ? 11.733 -26.151 -30.658 1.00 92.62 180 TYR A N 1
ATOM 1458 C CA . TYR A 1 180 ? 10.935 -24.938 -30.585 1.00 92.62 180 TYR A CA 1
ATOM 1459 C C . TYR A 1 180 ? 11.841 -23.720 -30.457 1.00 92.62 180 TYR A C 1
ATOM 1461 O O . TYR A 1 180 ? 12.774 -23.682 -29.656 1.00 92.62 180 TYR A O 1
ATOM 1469 N N . LYS A 1 181 ? 11.519 -22.683 -31.230 1.00 80.88 181 LYS A N 1
ATOM 1470 C CA . LYS A 1 181 ? 12.195 -21.391 -31.158 1.00 80.88 181 LYS A CA 1
ATOM 1471 C C . LYS A 1 181 ? 11.764 -20.683 -29.870 1.00 80.88 181 LYS A C 1
ATOM 1473 O O . LYS A 1 181 ? 10.587 -20.356 -29.725 1.00 80.88 181 LYS A O 1
ATOM 1478 N N . ILE A 1 182 ? 12.707 -20.509 -28.948 1.00 74.62 182 ILE A N 1
ATOM 1479 C CA . ILE A 1 182 ? 12.526 -19.841 -27.648 1.00 74.62 182 ILE A CA 1
ATOM 1480 C C . ILE A 1 182 ? 12.888 -18.362 -27.782 1.00 74.62 182 ILE A C 1
ATOM 1482 O O . ILE A 1 182 ? 13.871 -18.069 -28.503 1.00 74.62 182 ILE A O 1
#

Foldseek 3Di:
DDDDDDDDDDDDDDDDDDDDPVPPPPPDDDDDDDDDDDDPPPPPPPPPDPDDDPPVCVVVVPDDDPPPDPPPQWDQALVSCCVDPCVVQQVVQVVVQVVVCVVVVVDDDDDDPPPDDDFDKGKDWDFDADPVRHGPHIHIDIGTPCVPDDDPPRHPDPDDPDDDVVNVVVVVVVCVVVVNDD

pLDDT: mean 70.35, std 25.68, range [25.08, 96.69]

Nearest PDB structures (foldseek):
  7zw0-assembly1_sj  TM=3.289E-01  e=3.586E+00  Saccharomyces cerevisiae W303
  3aon-assembly1_A  TM=2.748E-01  e=5.275E+00  Enterococcus hirae
  5tgc-assembly3_F  TM=2.929E-01  e=7.274E+00  Saccharomyces cerevisiae

Solvent-accessible surface area (backbone atoms only — not comparable to full-atom values): 12680 Å² total; per-residue (Å²): 133,89,77,89,80,89,84,82,90,82,89,85,82,88,82,83,88,86,75,96,68,89,84,76,80,92,84,83,89,83,91,81,90,88,82,95,74,82,78,82,75,75,68,78,78,74,77,84,71,78,86,70,83,65,71,89,50,56,64,71,76,76,54,86,76,82,78,68,58,84,60,87,82,54,42,76,46,70,70,49,32,59,71,39,96,59,18,69,54,48,48,52,22,43,48,54,43,51,52,51,39,56,78,66,59,75,69,79,95,72,81,80,58,88,95,58,81,80,78,52,70,45,64,46,55,44,76,40,55,49,97,86,64,50,76,76,44,62,43,40,44,84,42,71,50,67,90,74,63,44,81,77,76,74,40,87,71,94,69,77,90,71,81,50,69,66,58,54,50,51,52,51,51,50,32,60,73,70,68,52,90,128

Organism: NCBI:txid153742

Radius of gyration: 34.94 Å; Cα contacts (8 Å, |Δi|>4): 98; chains: 1; bounding box: 126×72×54 Å

InterPro domains:
  IPR013103 Reverse transcriptase, RNA-dependent DNA polymerase [PF07727] (104-181)

Secondary structure (DSSP, 8-state):
---------------------TTSS--------------------------PPPGGGHHHHSSSSS-----TTS-SSHHHHHHSTTHHHHHHHHHHHHHHHHHTT-----PPPTT--PPPEEEEEEEEE-TTS-EEEEEEEEEE-GGG--BTTTBS--------HHHHHHHHHHHHHTT---

Mean predicted aligned error: 18.9 Å

Sequence (182 aa):
MASGSKIDLEEVQETQYGIDQQMEQELQSHDDVIEDEAIDTQTFRRTTRIRRAPKKFEFLVNGYNDVLIITNDEPISYEEALSDKDSQKWLEAMKSKMDSMYDNKVWTLVDPPEGIKPIGCKWVFKRKTDMDGNVITYKARLIAKGYTQRQGVDFDETFSPVAMLKSIQILLVIAVYYDYKI